Protein AF-A0A0D7ALH5-F1 (afdb_monomer)

Nearest PDB structures (foldseek):
  7t6b-assembly1_R  TM=2.422E-01  e=4.014E+00  Homo sapiens
  7xp6-assembly1_R  TM=2.184E-01  e=4.408E+00  Acetivibrio thermocellus
  7yg2-assembly1_M  TM=1.815E-01  e=3.487E+00  Plasmodium falciparum
  7eo4-assembly1_A  TM=2.093E-01  e=7.045E+00  Homo sapiens

Secondary structure (DSSP, 8-state):
-HHHHHHHHHHHHHHHHHHHHHH-GGGSPTTS-SSSHHHHHHHHHHHHHHHHSPP---SS--------HHHHHHHHHHHHHHHHHHHS-SS---TT----TTSHHHHHHHHSPPPSS---TTT--HHHHHHHHHHHHHHHHHHSPPHHHHTT-TT-----HHHHHHHHHHHHHHHHHH-SSHHHHHHHHHHHHHHHHHHHHHH--

Foldseek 3Di:
DVLLVVLLVQLLVLLVVLVVLCVPLVPADVLGDSHSVVSLLLSLLSNLCSVPDPDPPPVPDPDPPQDPLSSLLSNLLSLLVLLLCLLPPSDPPDPPRDGDPPDVVNVSVVPRDPPPDRPPSVPDHSVNSNVSSVVSNVSNLVRPDAPVVPPVDPDDDDDDSLVSLLVSLVSQLVSLVSDPDPVSSVVSNVVSVVSNVVSVVSVVD

Radius of gyration: 18.28 Å; Cα contacts (8 Å, |Δi|>4): 212; chains: 1; bounding box: 50×45×51 Å

Mean predicted aligned error: 7.99 Å

Structure (mmCIF, N/CA/C/O backbone):
data_AF-A0A0D7ALH5-F1
#
_entry.id   AF-A0A0D7ALH5-F1
#
loop_
_atom_site.group_PDB
_atom_site.id
_atom_site.type_symbol
_atom_site.label_atom_id
_atom_site.label_alt_id
_atom_site.label_comp_id
_atom_site.label_asym_id
_atom_site.label_entity_id
_atom_site.label_seq_id
_atom_site.pdbx_PDB_ins_code
_atom_site.Cartn_x
_atom_site.Cartn_y
_atom_site.Cartn_z
_atom_site.occupancy
_atom_site.B_iso_or_equiv
_atom_site.auth_seq_id
_atom_site.auth_comp_id
_atom_site.auth_asym_id
_atom_site.auth_atom_id
_atom_site.pdbx_PDB_model_num
ATOM 1 N N . ASP A 1 1 ? 18.908 -9.200 6.676 1.00 68.38 1 ASP A N 1
ATOM 2 C CA . ASP A 1 1 ? 19.162 -8.401 7.887 1.00 68.38 1 ASP A CA 1
ATOM 3 C C . ASP A 1 1 ? 18.012 -8.618 8.871 1.00 68.38 1 ASP A C 1
ATOM 5 O O . ASP A 1 1 ? 16.865 -8.466 8.466 1.00 68.38 1 ASP A O 1
ATOM 9 N N . LEU A 1 2 ? 18.286 -9.082 10.096 1.00 74.50 2 LEU A N 1
ATOM 10 C CA . LEU A 1 2 ? 17.245 -9.540 11.039 1.00 74.50 2 LEU A CA 1
ATOM 11 C C . LEU A 1 2 ? 16.292 -8.409 11.487 1.00 74.50 2 LEU A C 1
ATOM 13 O O . LEU A 1 2 ? 15.083 -8.642 11.486 1.00 74.50 2 LEU A O 1
ATOM 17 N N . PRO A 1 3 ? 16.772 -7.193 11.816 1.00 78.69 3 PRO A N 1
ATOM 18 C CA . PRO A 1 3 ? 15.897 -6.073 12.148 1.00 78.69 3 PRO A CA 1
ATOM 19 C C . PRO A 1 3 ? 14.993 -5.654 10.982 1.00 78.69 3 PRO A C 1
ATOM 21 O O . PRO A 1 3 ? 13.789 -5.522 11.171 1.00 78.69 3 PRO A O 1
ATOM 24 N N . THR A 1 4 ? 15.532 -5.529 9.765 1.00 82.88 4 THR A N 1
ATOM 25 C CA . THR A 1 4 ? 14.723 -5.213 8.572 1.00 82.88 4 THR A CA 1
ATOM 26 C C . THR A 1 4 ? 13.651 -6.282 8.316 1.00 82.88 4 THR A C 1
ATOM 28 O O . THR A 1 4 ? 12.490 -5.953 8.078 1.00 82.88 4 THR A O 1
ATOM 31 N N . ALA A 1 5 ? 14.003 -7.567 8.449 1.00 85.88 5 ALA A N 1
ATOM 32 C CA . ALA A 1 5 ? 13.061 -8.675 8.275 1.00 85.88 5 ALA A CA 1
ATOM 33 C C . ALA A 1 5 ? 11.914 -8.649 9.301 1.00 85.88 5 ALA A C 1
ATOM 35 O O . ALA A 1 5 ? 10.773 -8.949 8.954 1.00 85.88 5 ALA A O 1
ATOM 36 N N . PHE A 1 6 ? 12.185 -8.253 10.550 1.00 89.38 6 PHE A N 1
ATOM 37 C CA . PHE A 1 6 ? 11.140 -8.075 11.561 1.00 89.38 6 PHE A CA 1
ATOM 38 C C . PHE A 1 6 ? 10.103 -7.032 11.125 1.00 89.38 6 PHE A C 1
ATOM 40 O O . PHE A 1 6 ? 8.905 -7.304 11.173 1.00 89.38 6 PHE A O 1
ATOM 47 N N . TYR A 1 7 ? 10.553 -5.863 10.660 1.00 89.75 7 TYR A N 1
ATOM 48 C CA . TYR A 1 7 ? 9.657 -4.793 10.212 1.00 89.75 7 TYR A CA 1
ATOM 49 C C . TYR A 1 7 ? 8.911 -5.141 8.920 1.00 89.75 7 TYR A C 1
ATOM 51 O O . TYR A 1 7 ? 7.744 -4.779 8.788 1.00 89.75 7 TYR A O 1
ATOM 59 N N . SER A 1 8 ? 9.539 -5.901 8.020 1.00 91.44 8 SER A N 1
ATOM 60 C CA . SER A 1 8 ? 8.894 -6.465 6.829 1.00 91.44 8 SER A CA 1
ATOM 61 C C . SER A 1 8 ? 7.708 -7.363 7.214 1.00 91.44 8 SER A C 1
ATOM 63 O O . SER A 1 8 ? 6.574 -7.121 6.796 1.00 91.44 8 SER A O 1
ATOM 65 N N . VAL A 1 9 ? 7.920 -8.322 8.126 1.00 93.25 9 VAL A N 1
ATOM 66 C CA . VAL A 1 9 ? 6.859 -9.222 8.617 1.00 93.25 9 VAL A CA 1
ATOM 67 C C . VAL A 1 9 ? 5.789 -8.467 9.408 1.00 93.25 9 VAL A C 1
ATOM 69 O O . VAL A 1 9 ? 4.597 -8.731 9.232 1.00 93.25 9 VAL A O 1
ATOM 72 N N . LEU A 1 10 ? 6.184 -7.526 10.269 1.00 92.50 10 LEU A N 1
ATOM 73 C CA . LEU A 1 10 ? 5.251 -6.712 11.049 1.00 92.50 10 LEU A CA 1
ATOM 74 C C . LEU A 1 10 ? 4.355 -5.868 10.136 1.00 92.50 10 LEU A C 1
ATOM 76 O O . LEU A 1 10 ? 3.133 -5.912 10.276 1.00 92.50 10 LEU A O 1
ATOM 80 N N . GLY A 1 11 ? 4.943 -5.139 9.185 1.00 93.62 11 GLY A N 1
ATOM 81 C CA . GLY A 1 11 ? 4.199 -4.319 8.232 1.00 93.62 11 GLY A CA 1
ATOM 82 C C . GLY A 1 11 ? 3.271 -5.161 7.358 1.00 93.62 11 GLY A C 1
ATOM 83 O O . GLY A 1 11 ? 2.094 -4.832 7.218 1.00 93.62 11 GLY A O 1
ATOM 84 N N . ALA A 1 12 ? 3.741 -6.308 6.859 1.00 95.81 12 ALA A N 1
ATOM 85 C CA . ALA A 1 12 ? 2.904 -7.231 6.095 1.00 95.81 12 ALA A CA 1
ATOM 86 C C . ALA A 1 12 ? 1.733 -7.782 6.922 1.00 95.81 12 ALA A C 1
ATOM 88 O O . ALA A 1 12 ? 0.603 -7.850 6.437 1.00 95.81 12 ALA A O 1
ATOM 89 N N . SER A 1 13 ? 1.973 -8.118 8.191 1.00 96.06 13 SER A N 1
ATOM 90 C CA . SER A 1 13 ? 0.924 -8.582 9.105 1.00 96.06 13 SER A CA 1
ATOM 91 C C . SER A 1 13 ? -0.136 -7.504 9.330 1.00 96.06 13 SER A C 1
ATOM 93 O O . SER A 1 13 ? -1.327 -7.787 9.234 1.00 96.06 13 SER A O 1
ATOM 95 N N . LEU A 1 14 ? 0.280 -6.257 9.567 1.00 94.81 14 LEU A N 1
ATOM 96 C CA . LEU A 1 14 ? -0.624 -5.117 9.745 1.00 94.81 14 LEU A CA 1
ATOM 97 C C . LEU A 1 14 ? -1.440 -4.827 8.480 1.00 94.81 14 LEU A C 1
ATOM 99 O O . LEU A 1 14 ? -2.649 -4.612 8.569 1.00 94.81 14 LEU A O 1
ATOM 103 N N . PHE A 1 15 ? -0.818 -4.903 7.301 1.00 96.69 15 PHE A N 1
ATOM 104 C CA . PHE A 1 15 ? -1.517 -4.783 6.022 1.00 96.69 15 PHE A CA 1
ATOM 105 C C . PHE A 1 15 ? -2.601 -5.859 5.854 1.00 96.69 15 PHE A C 1
ATOM 107 O O . PHE A 1 15 ? -3.740 -5.553 5.492 1.00 96.69 15 PHE A O 1
ATOM 114 N N . LEU A 1 16 ? -2.277 -7.119 6.162 1.00 96.62 16 LEU A N 1
ATOM 115 C CA . LEU A 1 16 ? -3.230 -8.228 6.092 1.00 96.62 16 LEU A CA 1
ATOM 116 C C . LEU A 1 16 ? -4.368 -8.088 7.111 1.00 96.62 16 LEU A C 1
ATOM 118 O O . LEU A 1 16 ? -5.515 -8.368 6.762 1.00 96.62 16 LEU A O 1
ATOM 122 N N . ILE A 1 17 ? -4.076 -7.626 8.331 1.00 95.12 17 ILE A N 1
ATOM 123 C CA . ILE A 1 17 ? -5.100 -7.317 9.338 1.00 95.12 17 ILE A CA 1
ATOM 124 C C . ILE A 1 17 ? -6.029 -6.221 8.814 1.00 95.12 17 ILE A C 1
ATOM 126 O O . ILE A 1 17 ? -7.241 -6.410 8.847 1.00 95.12 17 ILE A O 1
ATOM 130 N N . GLY A 1 18 ? -5.492 -5.136 8.247 1.00 94.19 18 GLY A N 1
ATOM 131 C CA . GLY A 1 18 ? -6.300 -4.087 7.618 1.00 94.19 18 GLY A CA 1
ATOM 132 C C . GLY A 1 18 ? -7.234 -4.645 6.544 1.00 94.19 18 GLY A C 1
ATOM 133 O O . GLY A 1 18 ? -8.438 -4.411 6.587 1.00 94.19 18 GLY A O 1
ATOM 134 N N . ASN A 1 19 ? -6.726 -5.491 5.644 1.00 95.00 19 ASN A N 1
ATOM 135 C CA . ASN A 1 19 ? -7.551 -6.134 4.612 1.00 95.00 19 ASN A CA 1
ATOM 136 C C . ASN A 1 19 ? -8.655 -7.032 5.192 1.00 95.00 19 ASN A C 1
ATOM 138 O O . ASN A 1 19 ? -9.740 -7.136 4.618 1.00 95.00 19 ASN A O 1
ATOM 142 N N . LEU A 1 20 ? -8.380 -7.706 6.309 1.00 95.56 20 LEU A N 1
ATOM 143 C CA . LEU A 1 20 ? -9.338 -8.566 6.994 1.00 95.56 20 LEU A CA 1
ATOM 144 C C . LEU A 1 20 ? -10.420 -7.746 7.707 1.00 95.56 20 LEU A C 1
ATOM 146 O O . LEU A 1 20 ? -11.598 -8.060 7.551 1.00 95.56 20 LEU A O 1
ATOM 150 N N . ILE A 1 21 ? -10.045 -6.674 8.407 1.00 93.31 21 ILE A N 1
ATOM 151 C CA . ILE A 1 21 ? -10.985 -5.759 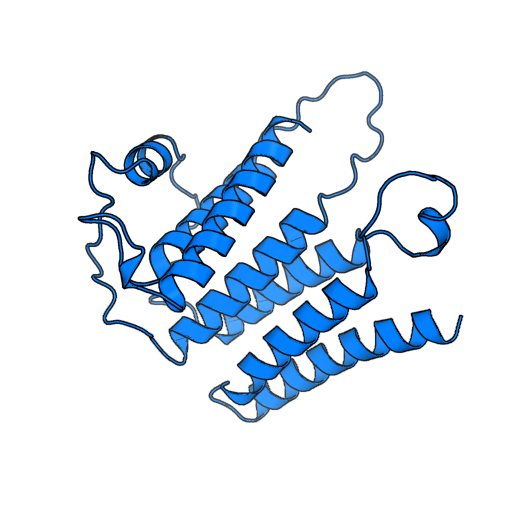9.069 1.00 93.31 21 ILE A CA 1
ATOM 152 C C . ILE A 1 21 ? -11.861 -5.034 8.044 1.00 93.31 21 ILE A C 1
ATOM 154 O O . ILE A 1 21 ? -13.073 -4.982 8.221 1.00 93.31 21 ILE A O 1
ATOM 158 N N . GLY A 1 22 ? -11.290 -4.567 6.929 1.00 90.94 22 GLY A N 1
ATOM 159 C CA . GLY A 1 22 ? -12.056 -3.916 5.861 1.00 90.94 22 GLY A CA 1
ATOM 160 C C . GLY A 1 22 ? -13.119 -4.820 5.225 1.00 90.94 22 GLY A C 1
ATOM 161 O O . GLY A 1 22 ? -14.143 -4.334 4.757 1.00 90.94 22 GLY A O 1
ATOM 162 N N . ARG A 1 23 ? -12.914 -6.145 5.232 1.00 92.75 23 ARG A N 1
ATOM 163 C CA . ARG A 1 23 ? -13.909 -7.126 4.758 1.00 92.75 23 ARG A CA 1
ATOM 164 C C . ARG A 1 23 ? -14.892 -7.540 5.844 1.00 92.75 23 ARG A C 1
ATOM 166 O O . ARG A 1 23 ? -16.074 -7.720 5.562 1.00 92.75 23 ARG A O 1
ATOM 173 N N . THR A 1 24 ? -14.397 -7.714 7.065 1.00 94.12 24 THR A N 1
ATOM 174 C CA . THR A 1 24 ? -15.172 -8.223 8.194 1.00 94.12 24 THR A CA 1
ATOM 175 C C . THR A 1 24 ? -14.898 -7.371 9.439 1.00 94.12 24 THR A C 1
ATOM 177 O O . THR A 1 24 ? -14.125 -7.784 10.311 1.00 94.12 24 THR A O 1
ATOM 180 N N . PRO A 1 25 ? -15.572 -6.210 9.574 1.00 91.62 25 PRO A N 1
ATOM 181 C CA . PRO A 1 25 ? -15.382 -5.287 10.699 1.00 91.62 25 PRO A CA 1
ATOM 182 C C . PRO A 1 25 ? -15.612 -5.918 12.077 1.00 91.62 25 PRO A C 1
ATOM 184 O O . PRO A 1 25 ? -15.048 -5.485 13.076 1.00 91.62 25 PRO A O 1
ATOM 187 N N . THR A 1 26 ? -16.421 -6.980 12.143 1.00 91.69 26 THR A N 1
ATOM 188 C CA . THR A 1 26 ? -16.756 -7.694 13.384 1.00 91.69 26 THR A CA 1
ATOM 189 C C . THR A 1 26 ? -15.596 -8.497 13.973 1.00 91.69 26 THR A C 1
ATOM 191 O O . THR A 1 26 ? -15.736 -9.028 15.070 1.00 91.69 26 THR A O 1
ATOM 194 N N . LEU A 1 27 ? -14.481 -8.644 13.248 1.00 91.88 27 LEU A N 1
ATOM 195 C CA . LEU A 1 27 ? -13.271 -9.296 13.757 1.00 91.88 27 LEU A CA 1
ATOM 196 C C . LEU A 1 27 ? -12.393 -8.348 14.587 1.00 91.88 27 LEU A C 1
ATOM 198 O O . LEU A 1 27 ? -11.451 -8.818 15.223 1.00 91.88 27 LEU A O 1
ATOM 202 N N . ALA A 1 28 ? -12.700 -7.046 14.607 1.00 88.62 28 ALA A N 1
ATOM 203 C C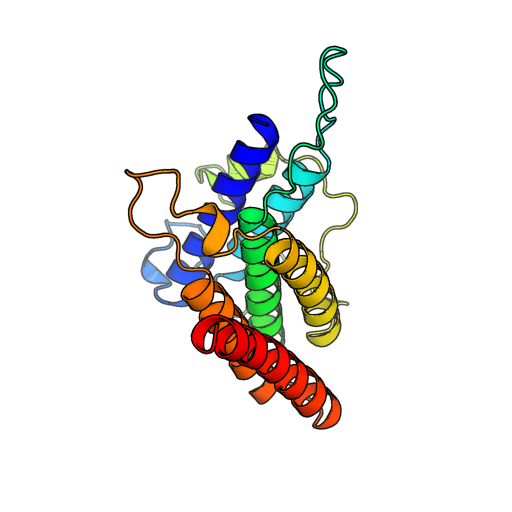A . ALA A 1 28 ? -12.026 -6.094 15.478 1.00 88.62 28 ALA A CA 1
ATOM 204 C C . ALA A 1 28 ? -12.264 -6.455 16.952 1.00 88.62 28 ALA A C 1
ATOM 206 O O . ALA A 1 28 ? -13.385 -6.763 17.368 1.00 88.62 28 ALA A O 1
ATOM 207 N N . LEU A 1 29 ? -11.200 -6.406 17.756 1.00 86.19 29 LEU A N 1
ATOM 20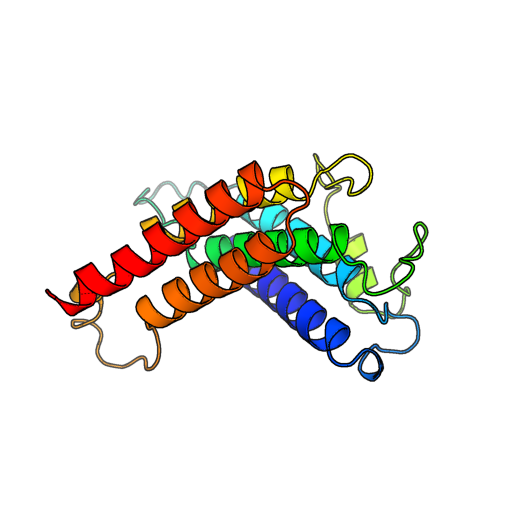8 C CA . LEU A 1 29 ? -11.322 -6.565 19.201 1.00 86.19 29 LEU A CA 1
ATOM 209 C C . LEU A 1 29 ? -12.063 -5.369 19.810 1.00 86.19 29 LEU A C 1
ATOM 211 O O . LEU A 1 29 ? -12.114 -4.281 19.241 1.00 86.19 29 LEU A O 1
ATOM 215 N N . SER A 1 30 ? -12.624 -5.558 21.005 1.00 83.38 30 SER A N 1
ATOM 216 C CA . SER A 1 30 ? -13.334 -4.487 21.708 1.00 83.38 30 SER A CA 1
ATOM 217 C C . SER A 1 30 ? -12.435 -3.258 21.896 1.00 83.38 30 SER A C 1
ATOM 219 O O . SER A 1 30 ? -11.418 -3.326 22.585 1.00 83.38 30 SER A O 1
ATOM 221 N N . GLY A 1 31 ? -12.848 -2.130 21.314 1.00 83.06 31 GLY A N 1
ATOM 222 C CA . GLY A 1 31 ? -12.127 -0.855 21.346 1.00 83.06 31 GLY A CA 1
ATOM 223 C C . GLY A 1 31 ? -11.135 -0.647 20.197 1.00 83.06 31 GLY A C 1
ATOM 224 O O . GLY A 1 31 ? -10.652 0.469 20.027 1.00 83.06 31 GLY A O 1
ATOM 225 N N . GLU A 1 32 ? -10.821 -1.673 19.408 1.00 86.50 32 GLU A N 1
ATOM 226 C CA . GLU A 1 32 ? -10.003 -1.508 18.205 1.00 86.50 32 GLU A CA 1
ATOM 227 C C . GLU A 1 32 ? -10.813 -0.916 17.035 1.00 86.50 32 GLU A C 1
ATOM 229 O O . GLU A 1 32 ? -12.046 -1.001 17.033 1.00 86.50 32 GLU A O 1
ATOM 234 N N . PRO A 1 33 ? -10.147 -0.318 16.027 1.00 87.44 33 PRO A N 1
ATOM 235 C CA . PRO A 1 33 ? -10.805 0.161 14.822 1.00 87.44 33 PRO A CA 1
ATOM 236 C C . PRO A 1 33 ? -11.546 -0.957 14.105 1.00 87.44 33 PRO A C 1
ATOM 238 O O . PRO A 1 33 ? -10.983 -1.997 13.775 1.00 87.44 33 PRO A O 1
ATOM 241 N N . THR A 1 34 ? -12.796 -0.685 13.765 1.00 89.94 34 THR A N 1
ATOM 242 C CA . THR A 1 34 ? -13.603 -1.527 12.876 1.00 89.94 34 THR A CA 1
ATOM 243 C C . THR A 1 34 ? -13.387 -1.191 11.398 1.00 89.94 34 THR A C 1
ATOM 245 O O . THR A 1 34 ? -14.031 -1.774 10.532 1.00 89.94 34 THR A O 1
ATOM 248 N N . PHE A 1 35 ? -12.483 -0.257 11.101 1.00 89.38 35 PHE A N 1
ATOM 249 C CA . PHE A 1 35 ? -12.144 0.204 9.761 1.00 89.38 35 PHE A CA 1
ATOM 250 C C . PHE A 1 35 ? -10.643 0.001 9.493 1.00 89.38 35 PHE A C 1
ATOM 252 O O . PHE A 1 35 ? -9.838 -0.019 10.428 1.00 89.38 35 PHE A O 1
ATOM 259 N N . PRO A 1 36 ? -10.240 -0.192 8.228 1.00 92.62 36 PRO A N 1
ATOM 260 C CA . PRO A 1 36 ? -8.915 -0.714 7.899 1.00 92.62 36 PRO A CA 1
ATOM 261 C C . PRO A 1 36 ? -7.779 0.320 7.996 1.00 92.62 36 PRO A C 1
ATOM 263 O O . PRO A 1 36 ? -6.629 -0.045 8.252 1.00 92.62 36 PRO A O 1
ATOM 266 N N . THR A 1 37 ? -8.087 1.608 7.830 1.00 91.06 37 THR A N 1
ATOM 267 C CA . THR A 1 37 ? -7.117 2.709 7.690 1.00 91.06 37 THR A CA 1
ATOM 268 C C . THR A 1 37 ? -6.027 2.753 8.768 1.00 91.06 37 THR A C 1
ATOM 270 O O . THR A 1 37 ? -4.854 2.871 8.405 1.00 91.06 37 THR A O 1
ATOM 273 N N . PRO A 1 38 ? -6.325 2.618 10.078 1.00 89.75 38 PRO A N 1
ATOM 274 C CA . PRO A 1 38 ? -5.302 2.702 11.118 1.00 89.75 38 PRO A CA 1
ATOM 275 C C . PRO A 1 38 ? -4.289 1.557 11.035 1.00 89.75 38 PRO A C 1
ATOM 277 O O . PRO A 1 38 ? -3.118 1.755 11.353 1.00 89.75 38 PRO A O 1
ATOM 280 N N . TYR A 1 39 ? -4.714 0.378 10.569 1.00 92.06 39 TYR A N 1
ATOM 281 C CA . TYR A 1 39 ? -3.833 -0.772 10.367 1.00 92.06 39 TYR A CA 1
ATOM 282 C C . TYR A 1 39 ? -2.906 -0.565 9.166 1.00 92.06 39 TYR A C 1
ATOM 284 O O . TYR A 1 39 ? -1.717 -0.864 9.253 1.00 92.06 39 TYR A O 1
ATOM 292 N N . TRP A 1 40 ? -3.410 0.004 8.067 1.00 93.81 40 TRP A N 1
ATOM 293 C CA . TRP A 1 40 ? -2.581 0.336 6.904 1.00 93.81 40 TRP A CA 1
ATOM 294 C C . TRP A 1 40 ? -1.570 1.445 7.203 1.00 93.81 40 TRP A C 1
ATOM 296 O O . TRP A 1 40 ? -0.403 1.307 6.845 1.00 93.81 40 TRP A O 1
ATOM 306 N N . LEU A 1 41 ? -1.966 2.504 7.917 1.00 90.81 41 LEU A N 1
ATOM 307 C CA . LEU A 1 41 ? -1.028 3.539 8.371 1.00 90.81 41 LEU A CA 1
ATOM 308 C C . LEU A 1 41 ? 0.042 2.948 9.299 1.00 90.81 41 LEU A C 1
ATOM 310 O O . LEU A 1 41 ? 1.229 3.207 9.123 1.00 90.81 41 LEU A O 1
ATOM 314 N N . ALA A 1 42 ? -0.361 2.073 10.224 1.00 89.31 42 ALA A N 1
ATOM 315 C CA . ALA A 1 42 ? 0.575 1.365 11.086 1.00 89.31 42 ALA A CA 1
ATOM 316 C C . ALA A 1 42 ? 1.550 0.465 10.304 1.00 89.31 42 ALA A C 1
ATOM 318 O O . ALA A 1 42 ? 2.701 0.321 10.723 1.00 89.31 42 ALA A O 1
ATOM 319 N N . ALA A 1 43 ? 1.106 -0.133 9.194 1.00 93.31 43 ALA A N 1
ATOM 320 C CA . ALA A 1 43 ? 1.958 -0.911 8.300 1.00 93.31 43 ALA A CA 1
ATOM 321 C C . ALA A 1 43 ? 3.001 -0.026 7.600 1.00 93.31 43 ALA A C 1
ATOM 323 O O . ALA A 1 43 ? 4.177 -0.389 7.580 1.00 93.31 43 ALA A O 1
ATOM 324 N N . LEU A 1 44 ? 2.603 1.150 7.096 1.00 92.50 44 LEU A N 1
ATOM 325 C CA . LEU A 1 44 ? 3.532 2.117 6.500 1.00 92.50 44 LEU A CA 1
ATOM 326 C C . LEU A 1 44 ? 4.612 2.559 7.492 1.00 92.50 44 LEU A C 1
ATOM 328 O O . LEU A 1 44 ? 5.788 2.543 7.137 1.00 92.50 44 LEU A O 1
ATOM 332 N N . ASP A 1 45 ? 4.239 2.867 8.739 1.00 88.25 45 ASP A N 1
ATOM 333 C CA . ASP A 1 45 ? 5.205 3.226 9.786 1.00 88.25 45 ASP A CA 1
ATOM 334 C C . ASP A 1 45 ? 6.217 2.097 10.037 1.00 88.25 45 ASP A C 1
ATOM 336 O O . ASP A 1 45 ? 7.407 2.344 10.251 1.00 88.25 45 ASP A O 1
ATOM 340 N N . ALA A 1 46 ? 5.753 0.841 10.025 1.00 89.81 46 ALA A N 1
ATOM 341 C CA . ALA A 1 46 ? 6.616 -0.320 10.212 1.00 89.81 46 ALA A CA 1
ATOM 342 C C . ALA A 1 46 ? 7.616 -0.450 9.056 1.00 89.81 46 ALA A C 1
ATOM 344 O O . ALA A 1 46 ? 8.813 -0.595 9.308 1.00 89.81 46 ALA A O 1
ATOM 345 N N . PHE A 1 47 ? 7.157 -0.332 7.808 1.00 91.38 47 PHE A N 1
ATOM 346 C CA . PHE A 1 47 ? 8.041 -0.385 6.645 1.00 91.38 47 PHE A CA 1
ATOM 347 C C . PHE A 1 47 ? 9.042 0.777 6.621 1.00 91.38 47 PHE A C 1
ATOM 349 O O . PHE A 1 47 ? 10.233 0.549 6.402 1.00 91.38 47 PHE A O 1
ATOM 356 N N . GLU A 1 48 ? 8.592 2.002 6.915 1.00 88.75 48 GLU A N 1
ATOM 357 C CA . GLU A 1 48 ? 9.451 3.187 7.003 1.00 88.75 48 GLU A CA 1
ATOM 358 C C . GLU A 1 48 ? 10.511 3.029 8.092 1.00 88.75 48 GLU A C 1
ATOM 360 O O . GLU A 1 48 ? 11.685 3.334 7.873 1.00 88.75 48 GLU A O 1
ATOM 365 N N . THR A 1 49 ? 10.133 2.493 9.251 1.00 86.12 49 THR A N 1
ATOM 366 C CA . THR A 1 49 ? 11.095 2.204 10.317 1.00 86.12 49 THR A CA 1
ATOM 367 C C . THR A 1 49 ? 12.121 1.179 9.845 1.00 86.12 49 THR A C 1
ATOM 369 O O . THR A 1 49 ? 13.317 1.415 9.993 1.00 86.12 49 THR A O 1
ATOM 372 N N . GLY A 1 50 ? 11.671 0.084 9.222 1.00 85.62 50 GLY A N 1
ATOM 373 C CA . GLY A 1 50 ? 12.531 -0.992 8.730 1.00 85.62 50 GLY A CA 1
ATOM 374 C C . GLY A 1 50 ? 13.602 -0.524 7.746 1.00 85.62 50 GLY A C 1
ATOM 375 O O . GLY A 1 50 ? 14.763 -0.900 7.891 1.00 85.62 50 GLY A O 1
ATOM 376 N N . VAL A 1 51 ? 13.248 0.335 6.782 1.00 83.88 51 VAL A N 1
ATOM 377 C CA . VAL A 1 51 ? 14.213 0.842 5.784 1.00 83.88 51 VAL A CA 1
ATOM 378 C C . VAL A 1 51 ? 15.187 1.879 6.338 1.00 83.88 51 VAL A C 1
ATOM 380 O O . VAL A 1 51 ? 16.280 2.026 5.794 1.00 83.88 51 VAL A O 1
ATOM 383 N N . ASN A 1 52 ? 14.807 2.586 7.404 1.00 83.00 52 ASN A N 1
ATOM 384 C CA . ASN A 1 52 ? 15.618 3.641 8.014 1.00 83.00 52 ASN A CA 1
ATOM 385 C C . ASN A 1 52 ? 16.534 3.136 9.140 1.00 83.00 52 ASN A C 1
ATOM 387 O O . ASN A 1 52 ? 17.276 3.929 9.726 1.00 83.00 52 ASN A O 1
ATOM 391 N N . LEU A 1 53 ? 16.505 1.840 9.467 1.00 78.12 53 LEU A N 1
ATOM 392 C CA . LEU A 1 53 ? 17.400 1.288 10.476 1.00 78.12 53 LEU A CA 1
ATOM 393 C C . LEU A 1 53 ? 18.871 1.432 10.053 1.00 78.12 53 LEU A C 1
ATOM 395 O O . LEU A 1 53 ? 19.213 1.162 8.897 1.00 78.12 53 LEU A O 1
ATOM 399 N N . PRO A 1 54 ? 19.773 1.793 10.987 1.00 70.00 54 PRO A N 1
ATOM 400 C CA . PRO A 1 54 ? 21.202 1.760 10.728 1.00 70.00 54 PRO A CA 1
ATOM 401 C C . PRO A 1 54 ? 21.609 0.347 10.314 1.00 70.00 54 PRO A C 1
ATOM 403 O O . PRO A 1 54 ? 21.495 -0.600 11.095 1.00 70.00 54 PRO A O 1
ATOM 406 N N . ARG A 1 55 ? 22.104 0.195 9.085 1.00 65.62 55 ARG A N 1
ATOM 407 C CA . ARG A 1 55 ? 22.710 -1.064 8.656 1.00 65.62 55 ARG A CA 1
ATOM 408 C C . ARG A 1 55 ? 23.993 -1.233 9.459 1.00 65.62 55 ARG A C 1
ATOM 410 O O . ARG A 1 55 ? 24.877 -0.380 9.394 1.00 65.62 55 ARG A O 1
ATOM 417 N N . LEU A 1 56 ? 24.083 -2.299 10.253 1.00 56.62 56 LEU A N 1
ATOM 418 C CA . LEU A 1 56 ? 25.312 -2.624 10.972 1.00 56.62 56 LEU A CA 1
ATOM 419 C C . LEU A 1 56 ? 26.418 -2.816 9.930 1.00 56.62 56 LEU A C 1
ATOM 421 O O . LEU A 1 56 ? 26.413 -3.803 9.198 1.00 56.62 56 LEU A O 1
ATOM 425 N N . THR A 1 57 ? 27.357 -1.871 9.855 1.00 48.81 57 THR A N 1
ATOM 426 C CA . THR A 1 57 ? 28.562 -1.956 9.024 1.00 48.81 57 THR A CA 1
ATOM 427 C C . THR A 1 57 ? 29.485 -3.023 9.612 1.00 48.81 57 THR A C 1
ATOM 429 O O . THR A 1 57 ? 30.483 -2.739 10.277 1.00 48.81 57 THR A O 1
ATOM 432 N N . SER A 1 58 ? 29.112 -4.288 9.445 1.00 49.03 58 SER A N 1
ATOM 433 C CA . SER A 1 58 ? 29.994 -5.418 9.682 1.00 49.03 58 SER A CA 1
ATOM 434 C C . SER A 1 58 ? 31.088 -5.351 8.621 1.00 49.03 58 SER A C 1
ATOM 436 O O . SER A 1 58 ? 30.860 -5.685 7.466 1.00 49.03 58 SER A O 1
ATOM 438 N N . SER A 1 59 ? 32.283 -4.915 9.029 1.00 44.50 59 SER A N 1
ATOM 439 C CA . SER A 1 59 ? 33.488 -4.689 8.208 1.00 44.50 59 SER A CA 1
ATOM 440 C C . SER A 1 59 ? 34.075 -5.961 7.546 1.00 44.50 59 SER A C 1
ATOM 442 O O . SER A 1 59 ? 35.266 -6.048 7.256 1.00 44.50 59 SER A O 1
ATOM 444 N N . LYS A 1 60 ? 33.261 -6.990 7.307 1.00 47.19 60 LYS A N 1
ATOM 445 C CA . LYS A 1 60 ? 33.623 -8.194 6.564 1.00 47.19 60 LYS A CA 1
ATOM 446 C C . LYS A 1 60 ? 32.491 -8.529 5.599 1.00 47.19 60 LYS A C 1
ATOM 448 O O . LYS A 1 60 ? 31.502 -9.135 5.995 1.00 47.19 60 LYS A O 1
ATOM 453 N N . CYS A 1 61 ? 32.733 -8.183 4.337 1.00 43.69 61 CYS A N 1
ATOM 454 C CA . CYS A 1 61 ? 31.922 -8.478 3.156 1.00 43.69 61 CYS A CA 1
ATOM 455 C C . CYS A 1 61 ? 30.658 -7.610 3.001 1.00 43.69 61 CYS A C 1
ATOM 457 O O . CYS A 1 61 ? 29.546 -8.094 3.189 1.00 43.69 61 CYS A O 1
ATOM 459 N N . ASP A 1 62 ? 30.844 -6.358 2.566 1.00 43.31 62 ASP A N 1
ATOM 460 C CA . ASP A 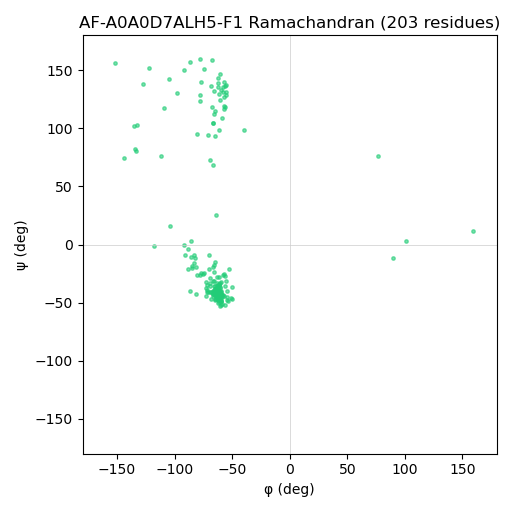1 62 ? 29.816 -5.569 1.866 1.00 43.31 62 ASP A CA 1
ATOM 461 C C . ASP A 1 62 ? 29.527 -6.208 0.494 1.00 43.31 62 ASP A C 1
ATOM 463 O O . ASP A 1 62 ? 29.889 -5.686 -0.559 1.00 43.31 62 ASP A O 1
ATOM 467 N N . PHE A 1 6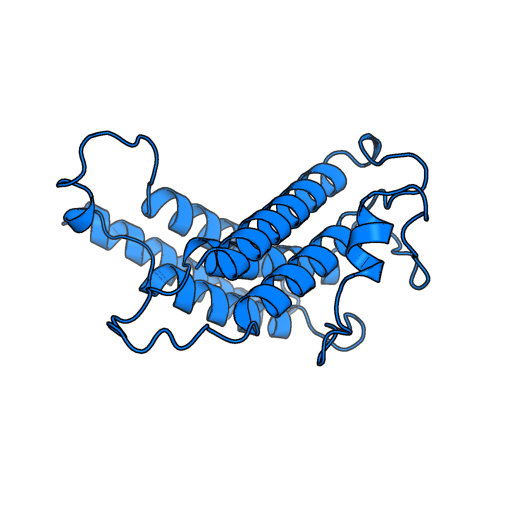3 ? 28.924 -7.396 0.491 1.00 46.97 63 PHE A N 1
ATOM 468 C CA . PHE A 1 63 ? 28.123 -7.799 -0.657 1.00 46.97 63 PHE A CA 1
ATOM 469 C C . PHE A 1 63 ? 26.792 -7.069 -0.527 1.00 46.97 63 PHE A C 1
ATOM 471 O O . PHE A 1 63 ? 26.190 -7.119 0.548 1.00 46.97 63 PHE A O 1
ATOM 478 N N . ASP A 1 64 ? 26.368 -6.392 -1.598 1.00 55.75 64 ASP A N 1
ATOM 479 C CA . ASP A 1 64 ? 25.044 -5.788 -1.756 1.00 55.75 64 ASP A CA 1
ATOM 480 C C . ASP A 1 64 ? 23.981 -6.723 -1.178 1.00 55.75 64 ASP A C 1
ATOM 482 O O . ASP A 1 64 ? 23.601 -7.708 -1.813 1.00 55.75 64 ASP A O 1
ATOM 486 N N . ILE A 1 65 ? 23.532 -6.466 0.055 1.00 56.78 65 ILE A N 1
ATOM 487 C CA . ILE A 1 65 ? 22.401 -7.199 0.615 1.00 56.78 65 ILE A CA 1
ATOM 488 C C . ILE A 1 65 ? 21.222 -6.803 -0.271 1.00 56.78 65 ILE A C 1
ATOM 490 O O . ILE A 1 65 ? 20.876 -5.613 -0.270 1.00 56.78 65 ILE A O 1
ATOM 494 N N . PRO A 1 66 ? 20.633 -7.746 -1.031 1.00 65.19 66 PRO A N 1
ATOM 495 C CA . PRO A 1 66 ? 19.567 -7.414 -1.954 1.00 65.19 66 PRO A CA 1
ATOM 496 C C . PRO A 1 66 ? 18.433 -6.739 -1.198 1.00 65.19 66 PRO A C 1
ATOM 498 O O . PRO A 1 66 ? 18.109 -7.107 -0.064 1.00 65.19 66 PRO A O 1
ATOM 501 N N . GLU A 1 67 ? 17.856 -5.725 -1.824 1.00 76.06 67 GLU A N 1
ATOM 502 C CA . GLU A 1 67 ? 16.665 -5.075 -1.314 1.00 76.06 67 GLU A CA 1
ATOM 503 C C . GLU A 1 67 ? 15.546 -6.107 -1.100 1.00 76.06 67 GLU A C 1
ATOM 505 O O . GLU A 1 67 ? 15.343 -6.999 -1.927 1.00 76.06 67 GLU A O 1
ATOM 510 N N . ASP A 1 68 ? 14.832 -6.004 0.026 1.00 86.44 68 ASP A N 1
ATOM 511 C CA . ASP A 1 68 ? 13.703 -6.888 0.321 1.00 86.44 68 ASP A CA 1
ATOM 512 C C . ASP A 1 68 ? 12.535 -6.539 -0.610 1.00 86.44 68 ASP A C 1
ATOM 514 O O . ASP A 1 68 ? 11.746 -5.622 -0.360 1.00 86.44 68 ASP A O 1
ATOM 518 N N . TRP A 1 69 ? 12.470 -7.261 -1.728 1.00 90.44 69 TRP A N 1
ATOM 519 C CA . TRP A 1 69 ? 11.467 -7.046 -2.760 1.00 90.44 69 TRP A CA 1
ATOM 520 C C . TRP A 1 69 ? 10.045 -7.261 -2.230 1.00 90.44 69 TRP A C 1
ATOM 522 O O . TRP A 1 69 ? 9.141 -6.543 -2.648 1.00 90.44 69 TRP A O 1
ATOM 532 N N . ASP A 1 70 ? 9.830 -8.205 -1.307 1.00 90.94 70 ASP A N 1
ATOM 533 C CA . ASP A 1 70 ? 8.494 -8.541 -0.797 1.00 90.94 70 ASP A CA 1
ATOM 534 C C . ASP A 1 70 ? 7.975 -7.431 0.124 1.00 90.94 70 ASP A C 1
ATOM 536 O O . ASP A 1 70 ? 6.807 -7.034 0.034 1.00 90.94 70 ASP A O 1
ATOM 540 N N . MET A 1 71 ? 8.872 -6.833 0.920 1.00 92.62 71 MET A N 1
ATOM 541 C CA . MET A 1 71 ? 8.571 -5.617 1.678 1.00 92.62 71 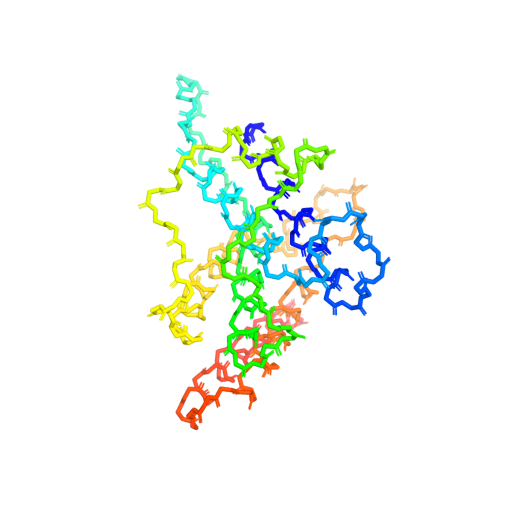MET A CA 1
ATOM 542 C C . MET A 1 71 ? 8.168 -4.470 0.747 1.00 92.62 71 MET A C 1
ATOM 544 O O . MET A 1 71 ? 7.144 -3.831 0.976 1.00 92.62 71 MET A O 1
ATOM 548 N N . ALA A 1 72 ? 8.937 -4.223 -0.320 1.00 94.19 72 ALA A N 1
ATOM 549 C CA . ALA A 1 72 ? 8.646 -3.153 -1.274 1.00 94.19 72 ALA A CA 1
ATOM 550 C C . ALA A 1 72 ? 7.295 -3.367 -1.979 1.00 94.19 72 ALA A C 1
ATOM 552 O O . ALA A 1 72 ? 6.479 -2.448 -2.056 1.00 94.19 72 ALA A O 1
ATOM 553 N N . ILE A 1 73 ? 6.997 -4.594 -2.420 1.00 95.62 73 ILE A N 1
ATOM 554 C CA . ILE A 1 73 ? 5.691 -4.908 -3.008 1.00 95.62 73 ILE A CA 1
ATOM 555 C C . ILE A 1 73 ? 4.567 -4.696 -1.993 1.00 95.62 73 ILE A C 1
ATOM 557 O O . ILE A 1 73 ? 3.572 -4.046 -2.311 1.00 95.62 73 ILE A O 1
ATOM 561 N N . THR A 1 74 ? 4.705 -5.202 -0.769 1.00 96.56 74 THR A N 1
ATOM 562 C CA . THR A 1 74 ? 3.650 -5.078 0.249 1.00 96.56 74 THR A CA 1
ATOM 563 C C . THR A 1 74 ? 3.432 -3.624 0.673 1.00 96.56 74 THR A C 1
ATOM 565 O O . THR A 1 74 ? 2.287 -3.203 0.861 1.00 96.56 74 THR A O 1
ATOM 568 N N . TRP A 1 75 ? 4.496 -2.822 0.729 1.00 96.50 75 TRP A N 1
ATOM 569 C CA . TRP A 1 75 ? 4.407 -1.376 0.918 1.00 96.50 75 TRP A CA 1
ATOM 570 C C . TRP A 1 75 ? 3.608 -0.728 -0.218 1.00 96.50 75 TRP A C 1
ATOM 572 O O . TRP A 1 75 ? 2.618 -0.044 0.048 1.00 96.50 75 TRP A O 1
ATOM 582 N N . GLY A 1 76 ? 3.958 -1.000 -1.480 1.00 97.19 76 GLY A N 1
ATOM 583 C CA . GLY A 1 76 ? 3.222 -0.487 -2.640 1.00 97.19 76 GLY A CA 1
ATOM 584 C C . GLY A 1 76 ? 1.728 -0.824 -2.589 1.00 97.19 76 GLY A C 1
ATOM 585 O O . GLY A 1 76 ? 0.885 0.055 -2.743 1.00 97.19 76 GLY A O 1
ATOM 586 N N . ARG A 1 77 ? 1.377 -2.072 -2.258 1.00 97.81 77 ARG A N 1
ATOM 587 C CA . ARG A 1 77 ? -0.028 -2.507 -2.115 1.00 97.81 77 ARG A CA 1
ATOM 588 C C . ARG A 1 77 ? -0.753 -1.805 -0.967 1.00 97.81 77 ARG A C 1
ATOM 590 O O . ARG A 1 77 ? -1.930 -1.479 -1.093 1.00 97.81 77 ARG A O 1
ATOM 597 N N . THR A 1 78 ? -0.052 -1.521 0.130 1.00 97.44 78 THR A N 1
ATOM 598 C CA . THR A 1 78 ? -0.601 -0.743 1.254 1.00 97.44 78 THR A CA 1
ATOM 599 C C . THR A 1 78 ? -0.951 0.684 0.817 1.00 97.44 78 THR A C 1
ATOM 601 O O . THR A 1 78 ? -2.002 1.203 1.190 1.00 97.44 78 THR A O 1
ATOM 604 N N . LEU A 1 79 ? -0.113 1.304 -0.020 1.00 97.25 79 LEU A N 1
ATOM 605 C CA . LEU A 1 79 ? -0.374 2.632 -0.584 1.00 97.25 79 LEU A CA 1
ATOM 606 C C . LEU A 1 79 ? -1.572 2.625 -1.547 1.00 97.25 79 LEU A C 1
ATOM 608 O O . LEU A 1 79 ? -2.405 3.525 -1.471 1.00 97.25 79 LEU A O 1
ATOM 612 N N . VAL A 1 80 ? -1.711 1.591 -2.386 1.00 97.06 80 VAL A N 1
ATOM 613 C CA . VAL A 1 80 ? -2.891 1.412 -3.259 1.00 97.06 80 VAL A CA 1
ATOM 614 C C . VAL A 1 80 ? -4.175 1.264 -2.435 1.00 97.06 80 VAL A C 1
ATOM 616 O O . VAL A 1 80 ? -5.189 1.877 -2.764 1.00 97.06 80 VAL A O 1
ATOM 619 N N . ALA A 1 81 ? -4.139 0.492 -1.344 1.00 95.44 81 ALA A N 1
ATOM 620 C CA . ALA A 1 81 ? -5.289 0.324 -0.455 1.00 95.44 81 ALA A CA 1
ATOM 621 C C . ALA A 1 81 ? -5.719 1.655 0.191 1.00 95.44 81 ALA A C 1
ATOM 623 O O . ALA A 1 81 ? -6.903 1.986 0.198 1.00 95.44 81 ALA A O 1
ATOM 624 N N . LEU A 1 82 ? -4.756 2.461 0.652 1.00 94.56 82 LEU A N 1
ATOM 625 C CA . LEU A 1 82 ? -5.028 3.804 1.171 1.00 94.56 82 LEU A CA 1
ATOM 626 C C . LEU A 1 82 ? -5.559 4.755 0.091 1.00 94.56 82 LEU A C 1
ATOM 628 O O . LEU A 1 82 ? -6.450 5.553 0.372 1.00 94.56 82 LEU A O 1
ATOM 632 N N . ALA A 1 83 ? -5.054 4.670 -1.142 1.00 95.00 83 ALA A N 1
ATOM 633 C CA . ALA A 1 83 ? -5.569 5.466 -2.252 1.00 95.00 83 ALA A CA 1
ATOM 634 C C . ALA A 1 83 ? -7.036 5.132 -2.559 1.00 95.00 83 ALA A C 1
ATOM 636 O O . ALA A 1 83 ? -7.825 6.043 -2.804 1.00 95.00 83 ALA A O 1
ATOM 637 N N . HIS A 1 84 ? -7.416 3.852 -2.487 1.00 93.50 84 HIS A N 1
ATOM 638 C CA . HIS A 1 84 ? -8.813 3.416 -2.621 1.00 93.50 84 HIS A CA 1
ATOM 639 C C . HIS A 1 84 ? -9.694 4.017 -1.530 1.00 93.50 84 HIS A C 1
ATOM 641 O O . HIS A 1 84 ? -10.740 4.584 -1.833 1.00 93.50 84 HIS A O 1
ATOM 647 N N . GLU A 1 85 ? -9.240 3.963 -0.279 1.00 91.12 85 GLU A N 1
ATOM 648 C CA . GLU A 1 85 ? -9.963 4.521 0.867 1.00 91.12 85 GLU A CA 1
ATOM 649 C C . GLU A 1 85 ? -10.151 6.042 0.764 1.00 91.12 85 GLU A C 1
ATOM 651 O O . GLU A 1 85 ? -11.199 6.559 1.138 1.00 91.12 85 GLU A O 1
ATOM 656 N N . LEU A 1 86 ? -9.180 6.772 0.202 1.00 91.06 86 LEU A N 1
ATOM 657 C CA . LEU A 1 86 ? -9.325 8.211 -0.051 1.00 91.06 86 LEU A CA 1
ATOM 658 C C . LEU A 1 86 ? -10.389 8.532 -1.109 1.00 91.06 86 LEU A C 1
ATOM 660 O O . LEU A 1 86 ? -10.998 9.600 -1.056 1.00 91.06 86 LEU A O 1
ATOM 664 N N . ILE A 1 87 ? -10.593 7.648 -2.088 1.00 92.06 87 ILE A N 1
ATOM 665 C CA . ILE A 1 87 ? -11.607 7.830 -3.136 1.00 92.06 87 ILE A CA 1
ATOM 666 C C . ILE A 1 87 ? -12.989 7.401 -2.633 1.00 92.06 87 ILE A C 1
ATOM 668 O O . ILE A 1 87 ? -13.985 8.071 -2.905 1.00 92.06 87 ILE A O 1
ATOM 672 N N . SER A 1 88 ? -13.049 6.276 -1.923 1.00 89.19 88 SER A N 1
ATOM 673 C CA . SER A 1 88 ? -14.276 5.647 -1.447 1.00 89.19 88 SER A CA 1
ATOM 674 C C . SER A 1 88 ? -14.119 5.250 0.024 1.00 89.19 88 SER A C 1
ATOM 676 O O . SER A 1 88 ? -13.866 4.076 0.308 1.00 89.19 88 SER A O 1
ATOM 678 N N . PRO A 1 89 ? -14.278 6.201 0.960 1.00 85.56 89 PRO A N 1
ATOM 679 C CA . PRO A 1 89 ? -14.100 5.933 2.381 1.00 85.56 89 PRO A CA 1
ATOM 680 C C . PRO A 1 89 ? -15.110 4.888 2.863 1.00 85.56 89 PRO A C 1
ATOM 682 O O . PRO A 1 89 ? -16.313 5.001 2.617 1.00 85.56 89 PRO A O 1
ATOM 685 N N . THR A 1 90 ? -14.615 3.859 3.545 1.00 75.44 90 THR A N 1
ATOM 686 C CA . THR A 1 90 ? -15.415 2.733 4.048 1.00 75.44 90 THR A CA 1
ATOM 687 C C . THR A 1 90 ? -16.060 3.027 5.400 1.00 75.44 90 THR A C 1
ATOM 689 O O . THR A 1 90 ? -17.041 2.380 5.768 1.00 75.44 90 THR A O 1
ATOM 692 N N . SER A 1 91 ? -15.559 4.026 6.131 1.00 71.62 91 SER A N 1
ATOM 693 C CA . SER A 1 91 ? -16.125 4.496 7.397 1.00 71.62 91 SER A CA 1
ATOM 694 C C . SER A 1 91 ? -15.813 5.973 7.620 1.00 71.62 91 SER A C 1
ATOM 696 O O . SER A 1 91 ? -14.804 6.486 7.136 1.00 71.62 91 SER A O 1
ATOM 698 N N . GLU A 1 92 ? -16.631 6.646 8.431 1.00 64.56 92 GLU A N 1
ATOM 699 C CA . GLU A 1 92 ? -16.223 7.893 9.080 1.00 64.56 92 GLU A CA 1
ATOM 700 C C . GLU A 1 92 ? -15.078 7.555 10.042 1.00 64.56 92 GLU A C 1
ATOM 702 O O . GLU A 1 92 ? -15.295 7.072 11.154 1.00 64.56 92 GLU A O 1
ATOM 707 N N . ALA A 1 93 ? -13.839 7.685 9.571 1.00 62.09 93 ALA A N 1
ATOM 708 C CA . ALA A 1 93 ? -12.667 7.514 10.413 1.00 62.09 93 ALA A CA 1
ATOM 709 C C . ALA A 1 93 ? -12.722 8.562 11.530 1.00 62.09 93 ALA A C 1
ATOM 711 O O . ALA A 1 93 ? -12.805 9.755 11.241 1.00 62.09 93 ALA A O 1
ATOM 712 N N . ASP A 1 94 ? -12.668 8.130 12.792 1.00 66.00 94 ASP A N 1
ATOM 713 C CA . ASP A 1 94 ? -12.519 9.061 13.909 1.00 66.00 94 ASP A CA 1
ATOM 714 C C . ASP A 1 94 ? -11.133 9.724 13.801 1.00 66.00 94 ASP A C 1
ATOM 716 O O . ASP A 1 94 ? -10.115 9.039 13.965 1.00 66.00 94 ASP A O 1
ATOM 720 N N . PRO A 1 95 ? -11.051 11.040 13.519 1.00 61.09 95 PRO A N 1
ATOM 721 C CA . PRO A 1 95 ? -9.774 11.734 13.380 1.00 61.09 95 PRO A CA 1
ATOM 722 C C . PRO A 1 95 ? -8.973 11.769 14.690 1.00 61.09 95 PRO A C 1
ATOM 724 O O . PRO A 1 95 ? -7.778 12.058 14.657 1.00 61.09 95 PRO A O 1
ATOM 727 N N . ASN A 1 96 ? -9.606 11.465 15.828 1.00 64.69 96 ASN A N 1
ATOM 728 C CA . ASN A 1 96 ? -8.977 11.388 17.144 1.00 64.69 96 ASN A CA 1
ATOM 729 C C . ASN A 1 96 ? -8.761 9.944 17.619 1.00 64.69 96 ASN A C 1
ATOM 731 O O . ASN A 1 96 ? -8.525 9.723 18.812 1.00 64.69 96 ASN A O 1
ATOM 735 N N . PHE A 1 97 ? -8.845 8.962 16.715 1.00 73.12 97 PHE A N 1
ATOM 736 C CA . PHE A 1 97 ? -8.652 7.563 17.067 1.00 73.12 97 PHE A CA 1
ATOM 737 C C . PHE A 1 97 ? -7.298 7.337 17.762 1.00 73.12 97 PHE A C 1
ATOM 739 O O . PHE A 1 97 ? -6.239 7.687 17.241 1.00 73.12 97 PHE A O 1
ATOM 746 N N . ASN A 1 98 ? -7.350 6.675 18.918 1.00 80.00 98 ASN A N 1
ATOM 747 C CA . ASN A 1 98 ? -6.189 6.182 19.645 1.00 80.00 98 ASN A CA 1
ATOM 748 C C . ASN A 1 98 ? -6.370 4.698 19.955 1.00 80.00 98 ASN A C 1
ATOM 750 O O . ASN A 1 98 ? -7.440 4.267 20.385 1.00 80.00 98 ASN A O 1
ATOM 754 N N . TRP A 1 99 ? -5.297 3.924 19.789 1.00 83.38 99 TRP A N 1
ATOM 755 C CA . TRP A 1 99 ? -5.300 2.505 20.128 1.00 83.38 99 TRP A CA 1
ATOM 756 C C . TRP A 1 99 ? -5.620 2.299 21.617 1.00 83.38 99 TRP A C 1
ATOM 758 O O . TRP A 1 99 ? -5.005 2.960 22.461 1.00 83.38 99 TRP A O 1
ATOM 768 N N . PRO A 1 100 ? -6.533 1.374 21.974 1.00 85.69 100 PRO A N 1
ATOM 769 C CA . PRO A 1 100 ? -6.807 1.051 23.370 1.00 85.69 100 PRO A CA 1
ATOM 770 C C . PRO A 1 100 ? -5.528 0.616 24.089 1.00 85.69 100 PRO A C 1
ATOM 772 O O . PRO A 1 100 ? -4.820 -0.228 23.547 1.00 85.69 100 PRO A O 1
ATOM 775 N N . PRO A 1 101 ? -5.246 1.072 25.323 1.00 84.31 101 PRO A N 1
ATOM 776 C CA . PRO A 1 101 ? -4.019 0.702 26.039 1.00 84.31 101 PRO A CA 1
ATOM 777 C C . PRO A 1 101 ? -3.833 -0.810 26.237 1.00 84.31 101 PRO A C 1
ATOM 779 O O . PRO A 1 101 ? -2.710 -1.284 26.369 1.00 84.31 101 PRO A O 1
ATOM 782 N N . SER A 1 102 ? -4.934 -1.566 26.265 1.00 84.12 102 SER A N 1
ATOM 783 C CA . SER A 1 102 ? -4.941 -3.029 26.360 1.00 84.12 102 SER A CA 1
ATOM 784 C C . SER A 1 102 ? -4.725 -3.741 25.021 1.00 84.12 102 SER A C 1
ATOM 786 O O . SER A 1 102 ? -4.530 -4.954 25.013 1.00 84.12 102 SER A O 1
ATOM 788 N N . SER A 1 103 ? -4.792 -3.024 23.894 1.00 84.00 103 SER A N 1
ATOM 789 C CA . SER A 1 103 ? -4.535 -3.586 22.570 1.00 84.00 103 SER A CA 1
ATOM 790 C C . SER A 1 103 ? -3.027 -3.760 22.355 1.00 84.00 103 SER A C 1
ATOM 792 O O . SER A 1 103 ? -2.250 -2.854 22.680 1.00 84.00 103 SER A O 1
ATOM 794 N N . PRO A 1 104 ? -2.581 -4.868 21.733 1.00 81.00 104 PRO A N 1
ATOM 795 C CA . PRO A 1 104 ? -1.187 -5.012 21.310 1.00 81.00 104 PRO A CA 1
ATOM 796 C C . PRO A 1 104 ? -0.745 -3.872 20.378 1.00 81.00 104 PRO A C 1
ATOM 798 O O . PRO A 1 104 ? 0.427 -3.494 20.377 1.00 81.00 104 PRO A O 1
ATOM 801 N N . MET A 1 105 ? -1.680 -3.265 19.640 1.00 82.75 105 MET A N 1
ATOM 802 C CA . MET A 1 105 ? -1.395 -2.145 18.747 1.00 82.75 105 MET A CA 1
ATOM 803 C C . MET A 1 105 ? -1.032 -0.865 19.498 1.00 82.75 105 MET A C 1
ATOM 805 O O . MET A 1 105 ? -0.228 -0.089 18.991 1.00 82.75 105 MET A O 1
ATOM 809 N N . ALA A 1 106 ? -1.534 -0.658 20.721 1.00 82.81 106 ALA A N 1
ATOM 810 C CA . ALA A 1 106 ? -1.106 0.473 21.545 1.00 82.81 106 ALA A CA 1
ATOM 811 C C . ALA A 1 106 ? 0.341 0.320 22.023 1.00 82.81 106 ALA A C 1
ATOM 813 O O . ALA A 1 106 ? 1.078 1.304 22.061 1.00 82.81 106 ALA A O 1
ATOM 814 N N . MET A 1 107 ? 0.777 -0.907 22.330 1.00 80.62 107 MET A N 1
ATOM 815 C CA . MET A 1 107 ? 2.187 -1.175 22.631 1.00 80.62 107 MET A CA 1
ATOM 816 C C . MET A 1 107 ? 3.076 -0.967 21.405 1.00 80.62 107 MET A C 1
ATOM 818 O O . MET A 1 107 ? 4.131 -0.353 21.509 1.00 80.62 107 MET A O 1
ATOM 822 N N . ILE A 1 108 ? 2.644 -1.432 20.230 1.00 77.56 108 ILE A N 1
ATOM 823 C CA . ILE A 1 108 ? 3.379 -1.186 18.983 1.00 77.56 108 ILE A CA 1
ATOM 824 C C . ILE A 1 108 ? 3.465 0.322 18.727 1.00 77.56 108 ILE A C 1
ATOM 826 O O . ILE A 1 108 ? 4.549 0.842 18.484 1.00 77.56 108 ILE A O 1
ATOM 830 N N . ALA A 1 109 ? 2.348 1.042 18.851 1.00 76.81 109 ALA A N 1
ATOM 831 C CA . ALA A 1 109 ? 2.293 2.481 18.642 1.00 76.81 109 ALA A CA 1
ATOM 832 C C . ALA A 1 109 ? 3.196 3.271 19.600 1.00 76.81 109 ALA A C 1
ATOM 834 O O . ALA A 1 109 ? 3.795 4.249 19.164 1.00 76.81 109 ALA A O 1
ATOM 835 N N . SER A 1 110 ? 3.324 2.851 20.862 1.00 76.81 110 SER A N 1
ATOM 836 C CA . SER A 1 110 ? 4.146 3.547 21.862 1.00 76.81 110 SER A CA 1
ATOM 837 C C . SER A 1 110 ? 5.651 3.309 21.713 1.00 76.81 110 SER A C 1
ATOM 839 O O . SER A 1 110 ? 6.442 4.147 22.140 1.00 76.81 110 SER A O 1
ATOM 841 N N . ILE A 1 111 ? 6.056 2.191 21.105 1.00 72.62 111 ILE A N 1
ATOM 842 C CA . ILE A 1 111 ? 7.468 1.850 20.867 1.00 72.62 111 ILE A CA 1
ATOM 843 C C . ILE A 1 111 ? 7.985 2.488 19.568 1.00 72.62 111 ILE A C 1
ATOM 845 O O . ILE A 1 111 ? 9.195 2.646 19.392 1.00 72.62 111 ILE A O 1
ATOM 849 N N . ARG A 1 112 ? 7.086 2.866 18.650 1.00 68.00 112 ARG A N 1
ATOM 850 C CA . ARG A 1 112 ? 7.480 3.448 17.366 1.00 68.00 112 ARG A CA 1
ATOM 851 C C . ARG A 1 112 ? 8.159 4.809 17.557 1.00 68.00 112 ARG A C 1
ATOM 853 O O . ARG A 1 112 ? 7.618 5.665 18.260 1.00 68.00 112 ARG A O 1
ATOM 860 N N . PRO A 1 113 ? 9.314 5.049 16.907 1.00 64.44 113 PRO A N 1
ATOM 861 C CA . PRO A 1 113 ? 9.847 6.397 16.814 1.00 64.44 113 PRO A CA 1
ATOM 862 C C . PRO A 1 113 ? 8.830 7.285 16.076 1.00 64.44 113 PRO A C 1
ATOM 864 O O . PRO A 1 113 ? 8.130 6.796 15.186 1.00 64.44 113 PRO A O 1
ATOM 867 N N . PRO A 1 114 ? 8.721 8.579 16.421 1.00 61.59 114 PRO A N 1
ATOM 868 C CA . PRO A 1 114 ? 7.880 9.493 15.662 1.00 61.59 114 PRO A CA 1
ATOM 869 C C . PRO A 1 114 ? 8.349 9.483 14.203 1.00 61.59 114 PRO A C 1
ATOM 871 O O . PRO A 1 114 ? 9.511 9.802 13.938 1.00 61.59 114 PRO A O 1
ATOM 874 N N . SER A 1 115 ? 7.472 9.088 13.269 1.00 56.94 115 SER A N 1
ATOM 875 C CA . SER A 1 115 ? 7.808 9.137 11.843 1.00 56.94 115 SER A CA 1
ATOM 876 C C . SER A 1 115 ? 8.224 10.574 11.500 1.00 56.94 115 SER A C 1
ATOM 878 O O . SER A 1 115 ? 7.529 11.524 11.883 1.00 56.94 115 SER A O 1
ATOM 880 N N . PRO A 1 116 ? 9.355 10.777 10.803 1.00 50.31 116 PRO A N 1
ATOM 881 C CA . PRO A 1 116 ? 9.768 12.107 10.372 1.00 50.31 116 PRO A CA 1
ATOM 882 C C . PRO A 1 116 ? 8.791 12.702 9.343 1.00 50.31 116 PRO A C 1
ATOM 884 O O . PRO A 1 116 ? 8.800 13.916 9.126 1.00 50.31 116 PRO A O 1
ATOM 887 N N . ARG A 1 117 ? 7.946 11.873 8.712 1.00 54.72 117 ARG A N 1
ATOM 888 C CA . ARG A 1 117 ? 6.936 12.269 7.725 1.00 54.72 117 ARG A CA 1
ATOM 889 C C . ARG A 1 117 ? 5.674 11.414 7.878 1.00 54.72 117 ARG A C 1
ATOM 891 O O . ARG A 1 117 ? 5.410 10.571 7.023 1.00 54.72 117 ARG A O 1
ATOM 898 N N . PRO A 1 118 ? 4.846 11.648 8.912 1.00 59.25 118 PRO A N 1
ATOM 899 C CA . PRO A 1 118 ? 3.559 10.975 8.979 1.00 59.25 118 PRO A CA 1
ATOM 900 C C . PRO A 1 118 ? 2.777 11.312 7.706 1.00 59.25 118 PRO A C 1
ATOM 902 O O . PRO A 1 118 ? 2.634 12.491 7.362 1.00 59.25 118 PRO A O 1
ATOM 905 N N . VAL A 1 119 ? 2.292 10.292 6.995 1.00 58.44 119 VAL A N 1
ATOM 906 C CA . VAL A 1 119 ? 1.407 10.483 5.842 1.00 58.44 119 VAL A CA 1
ATOM 907 C C . VAL A 1 119 ? 0.142 11.168 6.352 1.00 58.44 119 VAL A C 1
ATOM 909 O O . VAL A 1 119 ? -0.742 10.546 6.938 1.00 58.44 119 VAL A O 1
ATOM 912 N N . ARG A 1 120 ? 0.068 12.489 6.181 1.00 62.03 120 ARG A N 1
ATOM 913 C CA . ARG A 1 120 ? -1.116 13.269 6.536 1.00 62.03 120 ARG A CA 1
ATOM 914 C C . ARG A 1 120 ? -2.129 13.117 5.414 1.00 62.03 120 ARG A C 1
ATOM 916 O O . ARG A 1 120 ? -2.093 13.859 4.439 1.00 62.03 120 ARG A O 1
ATOM 923 N N . LEU A 1 121 ? -3.044 12.165 5.581 1.00 66.88 121 LEU A N 1
ATOM 924 C CA . LEU A 1 121 ? -4.118 11.878 4.622 1.00 66.88 121 LEU A CA 1
ATOM 925 C C . LEU A 1 121 ? -4.952 13.119 4.241 1.00 66.88 121 LEU A C 1
ATOM 927 O O . LEU A 1 121 ? -5.565 13.133 3.184 1.00 66.88 121 LEU A O 1
ATOM 931 N N . SER A 1 122 ? -4.953 14.179 5.058 1.00 69.44 122 SER A N 1
ATOM 932 C CA . SER A 1 122 ? -5.707 15.412 4.802 1.00 69.44 122 SER A CA 1
ATOM 933 C C . SER A 1 122 ? -5.180 16.276 3.651 1.00 69.44 122 SER A C 1
ATOM 935 O O . SER A 1 122 ? -5.934 17.094 3.131 1.00 69.44 122 SER A O 1
ATOM 937 N N . SER A 1 123 ? -3.911 16.136 3.257 1.00 78.69 123 SER A N 1
ATOM 938 C CA . SER A 1 123 ? -3.304 16.926 2.171 1.00 78.69 123 SER A CA 1
ATOM 939 C C . SER A 1 123 ? -2.831 16.086 0.988 1.00 78.69 123 SER A C 1
ATOM 941 O O . SER A 1 123 ? -2.284 16.637 0.038 1.00 78.69 123 SER A O 1
ATOM 943 N N . VAL A 1 124 ? -2.982 14.766 1.069 1.00 89.50 124 VAL A N 1
ATOM 944 C CA . VAL A 1 124 ? -2.465 13.812 0.087 1.00 89.50 124 VAL A CA 1
ATOM 945 C C . VAL A 1 124 ? -3.586 13.431 -0.872 1.00 89.50 124 VAL A C 1
ATOM 947 O O . VAL A 1 124 ? -4.680 13.075 -0.439 1.00 89.50 124 VAL A O 1
ATOM 950 N N . THR A 1 125 ? -3.328 13.496 -2.176 1.00 92.88 125 THR A N 1
ATOM 951 C CA . THR A 1 125 ? -4.283 13.029 -3.184 1.00 92.88 125 THR A CA 1
ATOM 952 C C . THR A 1 125 ? -4.103 11.529 -3.456 1.00 92.88 125 THR A C 1
ATOM 954 O O . THR A 1 125 ? -3.007 10.994 -3.270 1.00 92.88 125 THR A O 1
ATOM 957 N N . PRO A 1 126 ? -5.134 10.826 -3.967 1.00 94.81 126 PRO A N 1
ATOM 958 C CA . PRO A 1 126 ? -4.980 9.437 -4.404 1.00 94.81 126 PRO A CA 1
ATOM 959 C C . PRO A 1 126 ? -3.869 9.260 -5.447 1.00 94.81 126 PRO A C 1
ATOM 961 O O . PRO A 1 126 ? -3.206 8.229 -5.479 1.00 94.81 126 PRO A O 1
ATOM 964 N N . ASN A 1 127 ? -3.634 10.277 -6.284 1.00 96.00 127 ASN A N 1
ATOM 965 C CA . ASN A 1 127 ? -2.569 10.237 -7.280 1.00 96.00 127 ASN A CA 1
ATOM 966 C C . ASN A 1 127 ? -1.177 10.272 -6.639 1.00 96.00 127 ASN A C 1
ATOM 968 O O . ASN A 1 127 ? -0.314 9.510 -7.057 1.00 96.00 127 ASN A O 1
ATOM 972 N N . ASP A 1 128 ? -0.982 11.086 -5.600 1.00 94.69 128 ASP A N 1
ATOM 973 C CA . ASP A 1 128 ? 0.300 11.157 -4.888 1.00 94.69 128 ASP A CA 1
ATOM 974 C C . ASP A 1 128 ? 0.636 9.808 -4.232 1.00 94.69 128 ASP A C 1
ATOM 976 O O . ASP A 1 128 ? 1.772 9.340 -4.298 1.00 94.69 128 ASP A O 1
ATOM 980 N N . LEU A 1 129 ? -0.362 9.131 -3.645 1.00 95.31 129 LEU A N 1
ATOM 981 C CA . LEU A 1 129 ? -0.175 7.777 -3.106 1.00 95.31 129 LEU A CA 1
ATOM 982 C C . LEU A 1 129 ? 0.174 6.764 -4.193 1.00 95.31 129 LEU A C 1
ATOM 984 O O . LEU A 1 129 ? 0.967 5.859 -3.946 1.00 95.31 129 LEU A O 1
ATOM 988 N N . MET A 1 130 ? -0.396 6.915 -5.386 1.00 97.00 130 MET A N 1
ATOM 989 C CA . MET A 1 130 ? -0.108 6.035 -6.511 1.00 97.00 130 MET A CA 1
ATOM 990 C C . MET A 1 130 ? 1.286 6.243 -7.095 1.00 97.00 130 MET A C 1
ATOM 992 O O . MET A 1 130 ? 1.933 5.266 -7.467 1.00 97.00 130 MET A O 1
ATOM 996 N N . GLU A 1 131 ? 1.791 7.475 -7.117 1.00 96.06 131 GLU A N 1
ATOM 997 C CA . GLU A 1 131 ? 3.186 7.759 -7.474 1.00 96.06 131 GLU A CA 1
ATOM 998 C C . GLU A 1 131 ? 4.150 7.112 -6.472 1.00 96.06 131 GLU A C 1
ATOM 1000 O O . GLU A 1 131 ? 5.070 6.398 -6.871 1.00 96.06 131 GLU A O 1
ATOM 1005 N N . LEU A 1 132 ? 3.873 7.233 -5.168 1.00 95.56 132 LEU A N 1
ATOM 1006 C CA . LEU A 1 132 ? 4.645 6.525 -4.142 1.00 95.56 132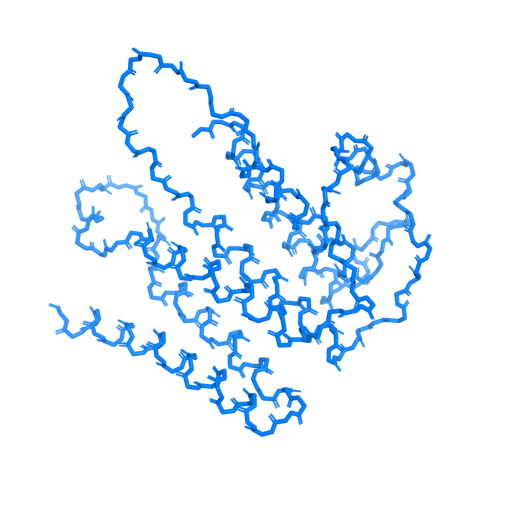 LEU A CA 1
ATOM 1007 C C . LEU A 1 132 ? 4.539 4.999 -4.291 1.00 95.56 132 LEU A C 1
ATOM 1009 O O . LEU A 1 132 ? 5.533 4.292 -4.120 1.00 95.56 132 LEU A O 1
ATOM 1013 N N . ALA A 1 133 ? 3.352 4.474 -4.609 1.00 97.06 133 ALA A N 1
ATOM 1014 C CA . ALA A 1 133 ? 3.145 3.045 -4.820 1.00 97.06 133 ALA A CA 1
ATOM 1015 C C . ALA A 1 133 ? 3.954 2.540 -6.018 1.00 97.06 133 ALA A C 1
ATOM 1017 O O . ALA A 1 133 ? 4.591 1.493 -5.926 1.00 97.06 133 ALA A O 1
ATOM 1018 N N . MET A 1 134 ? 3.980 3.304 -7.113 1.00 96.56 134 MET A N 1
ATOM 1019 C CA . MET A 1 134 ? 4.773 3.011 -8.304 1.00 96.56 134 MET A CA 1
ATOM 1020 C C . MET A 1 134 ? 6.264 2.904 -7.980 1.00 96.56 134 MET A C 1
ATOM 1022 O O . MET A 1 134 ? 6.914 1.971 -8.457 1.00 96.56 134 MET A O 1
ATOM 1026 N N . ASP A 1 135 ? 6.804 3.807 -7.161 1.00 95.06 135 ASP A N 1
ATOM 1027 C CA . ASP A 1 135 ? 8.207 3.749 -6.742 1.00 95.06 135 ASP A CA 1
ATOM 1028 C C . ASP A 1 135 ? 8.502 2.454 -5.973 1.00 95.06 135 ASP A C 1
ATOM 1030 O O . ASP A 1 135 ? 9.478 1.755 -6.265 1.00 95.06 135 ASP A O 1
ATOM 1034 N N . GLN A 1 136 ? 7.626 2.078 -5.032 1.00 95.56 136 GLN A N 1
ATOM 1035 C CA . GLN A 1 136 ? 7.782 0.830 -4.279 1.00 95.56 136 GLN A CA 1
ATOM 1036 C C . GLN A 1 136 ? 7.628 -0.409 -5.169 1.00 95.56 136 GLN A C 1
ATOM 1038 O O . GLN A 1 136 ? 8.424 -1.345 -5.072 1.00 95.56 136 GLN A O 1
ATOM 1043 N N . PHE A 1 137 ? 6.656 -0.414 -6.084 1.00 96.38 137 PHE A N 1
ATOM 1044 C CA . PHE A 1 137 ? 6.483 -1.502 -7.041 1.00 96.38 137 PHE A CA 1
ATOM 1045 C C . PHE A 1 137 ? 7.675 -1.640 -7.972 1.00 96.38 137 PHE A C 1
ATOM 1047 O O . PHE A 1 137 ? 8.118 -2.757 -8.207 1.00 96.38 137 PHE A O 1
ATOM 1054 N N . SER A 1 138 ? 8.235 -0.536 -8.461 1.00 94.31 138 SER A N 1
ATOM 1055 C CA . SER A 1 138 ? 9.403 -0.565 -9.343 1.00 94.31 138 SER A CA 1
ATOM 1056 C C . SER A 1 138 ? 10.606 -1.194 -8.639 1.00 94.31 138 SER A C 1
ATOM 1058 O O . SER A 1 138 ? 11.244 -2.086 -9.199 1.00 94.31 138 SER A O 1
ATOM 1060 N N . ARG A 1 139 ? 10.857 -0.812 -7.377 1.00 92.62 139 ARG A N 1
ATOM 1061 C CA . ARG A 1 139 ? 11.891 -1.422 -6.521 1.00 92.62 139 ARG A CA 1
ATOM 1062 C C . ARG A 1 139 ? 11.640 -2.914 -6.307 1.00 92.62 139 ARG A C 1
ATOM 1064 O O . ARG A 1 139 ? 12.538 -3.729 -6.509 1.00 92.62 139 ARG A O 1
ATOM 1071 N N . GLY A 1 140 ? 10.415 -3.290 -5.945 1.00 92.81 140 GLY A N 1
ATOM 1072 C CA . GLY A 1 140 ? 10.060 -4.688 -5.712 1.00 92.81 140 GLY A CA 1
ATOM 1073 C C . GLY A 1 140 ? 10.158 -5.542 -6.977 1.00 92.81 140 GLY A C 1
ATOM 1074 O O . GLY A 1 140 ? 10.792 -6.588 -6.961 1.00 92.81 140 GLY A O 1
ATOM 1075 N N . ILE A 1 141 ? 9.607 -5.089 -8.103 1.00 92.31 141 ILE A N 1
ATOM 1076 C CA . ILE A 1 141 ? 9.631 -5.808 -9.388 1.00 92.31 141 ILE A CA 1
ATOM 1077 C C . ILE A 1 141 ? 11.066 -5.999 -9.894 1.00 92.31 141 ILE A C 1
ATOM 1079 O O . ILE A 1 141 ? 11.374 -7.070 -10.426 1.00 92.31 141 ILE A O 1
ATOM 1083 N N . LEU A 1 142 ? 11.937 -4.998 -9.719 1.00 90.50 142 LEU A N 1
ATOM 1084 C CA . LEU A 1 142 ? 13.345 -5.063 -10.123 1.00 90.50 142 LEU A CA 1
ATOM 1085 C C . LEU A 1 142 ? 14.130 -6.117 -9.330 1.00 90.50 142 LEU A C 1
ATOM 1087 O O . LEU A 1 142 ? 14.925 -6.850 -9.909 1.00 90.50 142 LEU A O 1
ATOM 1091 N N . ASN A 1 143 ? 13.901 -6.197 -8.018 1.00 88.31 143 ASN A N 1
ATOM 1092 C CA . ASN A 1 143 ? 14.632 -7.103 -7.126 1.00 88.31 143 ASN A CA 1
ATOM 1093 C C . ASN A 1 143 ? 13.959 -8.478 -6.960 1.00 88.31 143 ASN A C 1
ATOM 1095 O O . ASN A 1 143 ? 14.526 -9.388 -6.354 1.00 88.31 143 ASN A O 1
ATOM 1099 N N . MET A 1 144 ? 12.739 -8.642 -7.471 1.00 87.94 144 MET A N 1
ATOM 1100 C CA . MET A 1 144 ? 11.978 -9.880 -7.356 1.00 87.94 144 MET A CA 1
ATOM 1101 C C . MET A 1 144 ? 12.630 -11.011 -8.184 1.00 87.94 144 MET A C 1
ATOM 1103 O O . MET A 1 144 ? 12.984 -10.790 -9.344 1.00 87.94 144 MET A O 1
ATOM 1107 N N . PRO A 1 145 ? 12.751 -12.245 -7.651 1.00 83.44 145 PRO A N 1
ATOM 1108 C CA . PRO A 1 145 ? 13.431 -13.342 -8.341 1.00 83.44 145 PRO A CA 1
ATOM 1109 C C . PRO A 1 145 ? 12.827 -13.656 -9.716 1.00 83.44 145 PRO A C 1
ATOM 1111 O O . PRO A 1 145 ? 11.608 -13.768 -9.854 1.00 83.44 145 PRO A O 1
ATOM 1114 N N . HIS A 1 146 ? 13.674 -13.859 -10.727 1.00 77.12 146 HIS A N 1
ATOM 1115 C CA . HIS A 1 146 ? 13.243 -14.350 -12.042 1.00 77.12 146 HIS A CA 1
ATOM 1116 C C . HIS A 1 146 ? 13.319 -15.883 -12.111 1.00 77.12 146 HIS A C 1
ATOM 1118 O O . HIS A 1 146 ? 14.168 -16.509 -11.472 1.00 77.12 146 HIS A O 1
ATOM 1124 N N . PHE A 1 147 ? 12.450 -16.498 -12.922 1.00 61.69 147 PHE A N 1
ATOM 1125 C CA . PHE A 1 147 ? 12.280 -17.956 -13.031 1.00 61.69 147 PHE A CA 1
ATOM 1126 C C . PHE A 1 147 ? 13.601 -18.730 -13.229 1.00 61.69 147 PHE A C 1
ATOM 1128 O O . PHE A 1 147 ? 13.802 -19.785 -12.629 1.00 61.69 147 PHE A O 1
ATOM 1135 N N . GLN A 1 148 ? 14.548 -18.172 -13.991 1.00 56.22 148 GLN A N 1
ATOM 1136 C CA . GLN A 1 148 ? 15.844 -18.801 -14.278 1.00 56.22 148 GLN A CA 1
ATOM 1137 C C . GLN A 1 148 ? 16.757 -18.956 -13.045 1.00 56.22 148 GLN A C 1
ATOM 1139 O O . GLN A 1 148 ? 17.593 -19.856 -13.019 1.00 56.22 148 GLN A O 1
ATOM 1144 N N . GLN A 1 149 ? 16.584 -18.144 -11.997 1.00 53.81 149 GLN A N 1
ATOM 1145 C CA . GLN A 1 149 ? 17.380 -18.240 -10.763 1.00 53.81 149 GLN A CA 1
ATOM 1146 C C . GLN A 1 149 ? 16.865 -19.331 -9.805 1.00 53.81 149 GLN A C 1
ATOM 1148 O O . GLN A 1 149 ? 17.609 -19.807 -8.949 1.00 53.81 149 GLN A O 1
ATOM 1153 N N . TYR A 1 150 ? 15.608 -19.767 -9.956 1.00 50.59 150 TYR A N 1
ATOM 1154 C CA . TYR A 1 150 ? 14.924 -20.631 -8.985 1.00 50.59 150 TYR A CA 1
ATOM 1155 C C . TYR A 1 150 ? 15.142 -22.139 -9.216 1.00 50.59 150 TYR A C 1
ATOM 1157 O O . TYR A 1 150 ? 15.014 -22.937 -8.289 1.00 50.59 150 TYR A O 1
ATOM 1165 N N . VAL A 1 151 ? 15.519 -22.557 -10.432 1.00 52.19 151 VAL A N 1
ATOM 1166 C CA . VAL A 1 151 ? 15.648 -23.983 -10.811 1.00 52.19 151 VAL A CA 1
ATOM 1167 C C . VAL A 1 151 ? 16.785 -24.707 -10.065 1.00 52.19 151 VAL A C 1
ATOM 1169 O O . VAL A 1 151 ? 16.765 -25.933 -9.939 1.00 52.19 151 VAL A O 1
ATOM 1172 N N . LEU A 1 152 ? 17.752 -23.974 -9.506 1.00 54.38 152 LEU A N 1
ATOM 1173 C CA . LEU A 1 152 ? 18.887 -24.551 -8.776 1.00 54.38 152 LEU A CA 1
ATOM 1174 C C . LEU A 1 152 ? 18.580 -24.897 -7.307 1.00 54.38 152 LEU A C 1
ATOM 1176 O O . LEU A 1 152 ? 19.314 -25.684 -6.711 1.00 54.38 152 LEU A O 1
ATOM 1180 N N . ILE A 1 153 ? 17.494 -24.377 -6.723 1.00 54.97 153 ILE A N 1
ATOM 1181 C CA . ILE A 1 153 ? 17.169 -24.552 -5.297 1.00 54.97 153 ILE A CA 1
ATOM 1182 C C . ILE A 1 153 ? 15.920 -25.436 -5.168 1.00 54.97 153 ILE A C 1
ATOM 1184 O O . ILE A 1 153 ? 14.801 -24.985 -4.926 1.00 54.97 153 ILE A O 1
ATOM 1188 N N . ARG A 1 154 ? 16.104 -26.746 -5.361 1.00 49.00 154 ARG A N 1
ATOM 1189 C CA . ARG A 1 154 ? 15.069 -27.757 -5.099 1.00 49.00 154 ARG A CA 1
ATOM 1190 C C . ARG A 1 154 ? 14.799 -27.814 -3.592 1.00 49.00 154 ARG A C 1
ATOM 1192 O O . ARG A 1 154 ? 15.644 -28.348 -2.888 1.00 49.00 154 ARG A O 1
ATOM 1199 N N . HIS A 1 155 ? 13.673 -27.256 -3.125 1.00 49.62 155 HIS A N 1
ATOM 1200 C CA . HIS A 1 155 ? 12.833 -27.741 -1.998 1.00 49.62 155 HIS A CA 1
ATOM 1201 C C . HIS A 1 155 ? 11.897 -26.697 -1.345 1.00 49.62 155 HIS A C 1
ATOM 1203 O O . HIS A 1 155 ? 11.272 -27.017 -0.337 1.00 49.62 155 HIS A O 1
ATOM 1209 N N . VAL A 1 156 ? 11.690 -25.504 -1.915 1.00 50.19 156 VAL A N 1
ATOM 1210 C CA . VAL A 1 156 ? 10.656 -24.574 -1.410 1.00 50.19 156 VAL A CA 1
ATOM 1211 C C . VAL A 1 156 ? 9.502 -24.487 -2.413 1.00 50.19 156 VAL A C 1
ATOM 1213 O O . VAL A 1 156 ? 9.727 -24.074 -3.551 1.00 50.19 156 VAL A O 1
ATOM 1216 N N . PRO A 1 157 ? 8.268 -24.888 -2.061 1.00 54.28 157 PRO A N 1
ATOM 1217 C CA . PRO A 1 157 ? 7.131 -24.637 -2.928 1.00 54.28 157 PRO A CA 1
ATOM 1218 C C . PRO A 1 157 ? 6.749 -23.145 -2.854 1.00 54.28 157 PRO A C 1
ATOM 1220 O O . PRO A 1 157 ? 6.873 -22.522 -1.804 1.00 54.28 157 PRO A O 1
ATOM 1223 N N . THR A 1 158 ? 6.182 -22.624 -3.949 1.00 65.69 158 THR A N 1
ATOM 1224 C CA . THR A 1 158 ? 5.190 -21.520 -4.015 1.00 65.69 158 THR A CA 1
ATOM 1225 C C . THR A 1 158 ? 5.591 -20.085 -4.392 1.00 65.69 158 THR A C 1
ATOM 1227 O O . THR A 1 158 ? 4.690 -19.252 -4.471 1.00 65.69 158 THR A O 1
ATOM 1230 N N . PHE A 1 159 ? 6.839 -19.745 -4.733 1.00 73.88 159 PHE A N 1
ATOM 1231 C CA . PHE A 1 159 ? 7.077 -18.422 -5.340 1.00 73.88 159 PHE A CA 1
ATOM 1232 C C . PHE A 1 159 ? 6.669 -18.414 -6.824 1.00 73.88 159 PHE A C 1
ATOM 1234 O O . PHE A 1 159 ? 7.152 -19.217 -7.621 1.00 73.88 159 PHE A O 1
ATOM 1241 N N . SER A 1 160 ? 5.776 -17.497 -7.202 1.00 84.06 160 SER A N 1
ATOM 1242 C CA . SER A 1 160 ? 5.383 -17.249 -8.592 1.00 84.06 160 SER A CA 1
ATOM 1243 C C . SER A 1 160 ? 5.411 -15.750 -8.851 1.00 84.06 160 SER A C 1
ATOM 1245 O O . SER A 1 160 ? 4.493 -15.032 -8.457 1.00 84.06 160 SER A O 1
ATOM 1247 N N . ARG A 1 161 ? 6.460 -15.279 -9.534 1.00 86.88 161 ARG A N 1
ATOM 1248 C CA . ARG A 1 161 ? 6.585 -13.886 -9.988 1.00 86.88 161 ARG A CA 1
ATOM 1249 C C . ARG A 1 161 ? 5.334 -13.428 -10.739 1.00 86.88 161 ARG A C 1
ATOM 1251 O O . ARG A 1 161 ? 4.756 -12.402 -10.400 1.00 86.88 161 ARG A O 1
ATOM 1258 N N . ALA A 1 162 ? 4.837 -14.255 -11.658 1.00 89.06 162 ALA A N 1
ATOM 1259 C CA . ALA A 1 162 ? 3.598 -14.014 -12.395 1.00 89.06 162 ALA A CA 1
ATOM 1260 C C . ALA A 1 162 ? 2.385 -13.749 -11.479 1.00 89.06 162 ALA A C 1
ATOM 1262 O O . ALA A 1 162 ? 1.596 -12.849 -11.752 1.00 89.06 162 ALA A O 1
ATOM 1263 N N . ARG A 1 163 ? 2.245 -14.479 -10.360 1.00 88.94 163 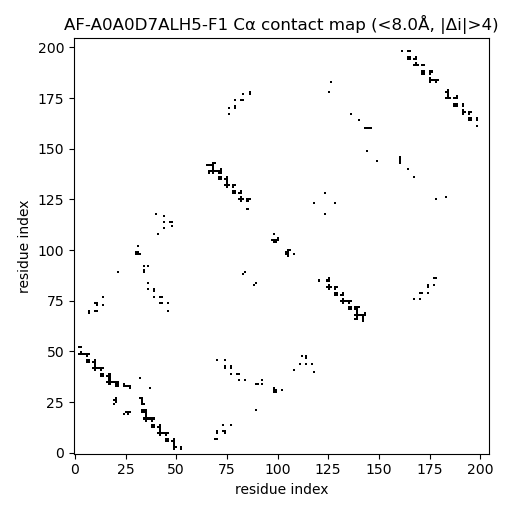ARG A N 1
ATOM 1264 C CA . ARG A 1 163 ? 1.173 -14.240 -9.376 1.00 88.94 163 ARG A CA 1
ATOM 1265 C C . ARG A 1 163 ? 1.280 -12.853 -8.737 1.00 88.94 163 ARG A C 1
ATOM 1267 O O . ARG A 1 163 ? 0.254 -12.203 -8.552 1.00 88.94 163 ARG A O 1
ATOM 1274 N N . TYR A 1 164 ? 2.489 -12.414 -8.394 1.00 91.94 164 TYR A N 1
ATOM 1275 C CA . TYR A 1 164 ? 2.714 -11.087 -7.818 1.00 91.94 164 TYR A CA 1
ATOM 1276 C C . TYR A 1 164 ? 2.456 -9.976 -8.839 1.00 91.94 164 TYR A C 1
ATOM 1278 O O . TYR A 1 164 ? 1.723 -9.042 -8.529 1.00 91.94 164 TYR A O 1
ATOM 1286 N N . LEU A 1 165 ? 2.982 -10.105 -10.061 1.00 94.19 165 LEU A N 1
ATOM 1287 C CA . LEU A 1 165 ? 2.740 -9.143 -11.142 1.00 94.19 165 LEU A CA 1
ATOM 1288 C C . LEU A 1 165 ? 1.243 -9.017 -11.454 1.00 94.19 165 LEU A C 1
ATOM 1290 O O . LEU A 1 165 ? 0.727 -7.906 -11.534 1.00 94.19 165 LEU A O 1
ATOM 1294 N N . TYR A 1 166 ? 0.521 -10.140 -11.517 1.00 94.12 166 TYR A N 1
ATOM 1295 C CA . TYR A 1 166 ? -0.929 -10.138 -11.710 1.00 94.12 166 TYR A CA 1
ATOM 1296 C C . TYR A 1 166 ? -1.664 -9.410 -10.579 1.00 94.12 166 TYR A C 1
ATOM 1298 O O . TYR A 1 166 ? -2.555 -8.604 -10.844 1.00 94.12 166 TYR A O 1
ATOM 1306 N N . ALA A 1 167 ? -1.295 -9.671 -9.320 1.00 94.31 167 ALA A N 1
ATOM 1307 C CA . ALA A 1 167 ? -1.902 -9.004 -8.169 1.00 94.31 167 ALA A CA 1
ATOM 1308 C C . ALA A 1 167 ? -1.670 -7.484 -8.209 1.00 94.31 167 ALA A C 1
ATOM 1310 O O . ALA A 1 167 ? -2.618 -6.723 -8.053 1.00 94.31 167 ALA A O 1
ATOM 1311 N N . ILE A 1 168 ? -0.441 -7.044 -8.503 1.00 95.88 168 ILE A N 1
ATOM 1312 C CA . ILE A 1 168 ? -0.091 -5.620 -8.623 1.00 95.88 168 ILE A CA 1
ATOM 1313 C C . ILE A 1 168 ? -0.916 -4.962 -9.733 1.00 95.88 168 ILE A C 1
ATOM 1315 O O . ILE A 1 168 ? -1.592 -3.963 -9.495 1.00 95.88 168 ILE A O 1
ATOM 1319 N N . SER A 1 169 ? -0.905 -5.537 -10.938 1.00 96.38 169 SER A N 1
ATOM 1320 C CA . SER A 1 169 ? -1.642 -4.990 -12.078 1.00 96.38 169 SER A CA 1
ATOM 1321 C C . SER A 1 169 ? -3.142 -4.910 -11.826 1.00 96.38 169 SER A C 1
ATOM 1323 O O . SER A 1 169 ? -3.764 -3.916 -12.184 1.00 96.38 169 SER A O 1
ATOM 1325 N N . THR A 1 170 ? -3.734 -5.943 -11.223 1.00 96.38 170 THR A N 1
ATOM 1326 C CA . THR A 1 170 ? -5.184 -5.973 -10.980 1.00 96.38 170 THR A CA 1
ATOM 1327 C C . THR A 1 170 ? -5.608 -4.983 -9.903 1.00 96.38 170 THR A C 1
ATOM 1329 O O . THR A 1 170 ? -6.603 -4.290 -10.096 1.00 96.38 170 THR A O 1
ATOM 1332 N N . GLU A 1 171 ? -4.842 -4.849 -8.820 1.00 96.12 171 GLU A N 1
ATOM 1333 C CA . GLU A 1 171 ? -5.106 -3.856 -7.772 1.00 96.12 171 GLU A CA 1
ATOM 1334 C C . GLU A 1 171 ? -4.988 -2.421 -8.312 1.00 96.12 171 GLU A C 1
ATOM 1336 O O . GLU A 1 171 ? -5.869 -1.592 -8.068 1.00 96.12 171 GLU A O 1
ATOM 1341 N N . VAL A 1 172 ? -3.952 -2.133 -9.111 1.00 97.38 172 VAL A N 1
ATOM 1342 C CA . VAL A 1 172 ? -3.787 -0.811 -9.739 1.00 97.38 172 VAL A CA 1
ATOM 1343 C C . VAL A 1 172 ? -4.878 -0.535 -10.768 1.00 97.38 172 VAL A C 1
ATOM 1345 O O . VAL A 1 172 ? -5.402 0.576 -10.805 1.00 97.38 172 VAL A O 1
ATOM 1348 N N . LEU A 1 173 ? -5.269 -1.526 -11.572 1.00 97.00 173 LEU A N 1
ATOM 1349 C CA . LEU A 1 173 ? -6.349 -1.370 -12.545 1.00 97.00 173 LEU A CA 1
ATOM 1350 C C . LEU A 1 173 ? -7.692 -1.078 -11.858 1.00 97.00 173 LEU A C 1
ATOM 1352 O O . LEU A 1 173 ? -8.401 -0.168 -12.279 1.00 97.00 173 LEU A O 1
ATOM 1356 N N . GLN A 1 174 ? -8.005 -1.782 -10.767 1.00 95.94 174 GLN A N 1
ATOM 1357 C CA . GLN A 1 174 ? -9.215 -1.536 -9.976 1.00 95.94 174 GLN A CA 1
ATOM 1358 C C . GLN A 1 174 ? -9.250 -0.118 -9.400 1.00 95.94 174 GLN A C 1
ATOM 1360 O O . GLN A 1 174 ? -10.300 0.517 -9.393 1.00 95.94 174 GLN A O 1
ATOM 1365 N N . LEU A 1 175 ? -8.116 0.408 -8.926 1.00 96.06 175 LEU A N 1
ATOM 1366 C CA . LEU A 1 175 ? -8.055 1.804 -8.484 1.00 96.06 175 LEU A CA 1
ATOM 1367 C C . LEU A 1 175 ? -8.177 2.773 -9.663 1.00 96.06 175 LEU A C 1
ATOM 1369 O O . LEU A 1 175 ? -8.870 3.784 -9.559 1.00 96.06 175 LEU A O 1
ATOM 1373 N N . ALA A 1 176 ? -7.524 2.469 -10.787 1.00 97.12 176 ALA A N 1
ATOM 1374 C CA . ALA A 1 176 ? -7.543 3.307 -11.976 1.00 97.12 176 ALA A CA 1
ATOM 1375 C C . ALA A 1 176 ? -8.972 3.566 -12.463 1.00 97.12 176 ALA A C 1
ATOM 1377 O O . ALA A 1 176 ? -9.259 4.677 -12.891 1.00 97.12 176 ALA A O 1
ATOM 1378 N N . GLU A 1 177 ? -9.884 2.598 -12.355 1.00 95.75 177 GLU A N 1
ATOM 1379 C CA . GLU A 1 177 ? -11.304 2.781 -12.688 1.00 95.75 177 GLU A CA 1
ATOM 1380 C C . GLU A 1 177 ? -12.002 3.818 -11.792 1.00 95.75 177 GLU A C 1
ATOM 1382 O O . GLU A 1 177 ? -12.855 4.572 -12.267 1.00 95.75 177 GLU A O 1
ATOM 1387 N N . CYS A 1 178 ? -11.587 3.915 -10.529 1.00 94.94 178 CYS A N 1
ATOM 1388 C CA . CYS A 1 178 ? -12.147 4.823 -9.531 1.00 94.94 178 CYS A CA 1
ATOM 1389 C C . CYS A 1 178 ? -11.520 6.230 -9.550 1.00 94.94 178 CYS A C 1
ATOM 1391 O O . CYS A 1 178 ? -12.046 7.134 -8.900 1.00 94.94 178 CYS A O 1
ATOM 1393 N N . MET A 1 179 ? -10.414 6.459 -10.275 1.00 95.81 179 MET A N 1
ATOM 1394 C CA . MET A 1 179 ? -9.714 7.753 -10.224 1.00 95.81 179 MET A CA 1
ATOM 1395 C C . MET A 1 179 ? -10.601 8.914 -10.718 1.00 95.81 179 MET A C 1
ATOM 1397 O O . MET A 1 179 ? -11.332 8.746 -11.703 1.00 95.81 179 MET A O 1
ATOM 1401 N N . PRO A 1 180 ? -10.505 10.123 -10.120 1.00 93.00 180 PRO A N 1
ATOM 1402 C CA . PRO A 1 180 ? -11.427 11.226 -10.416 1.00 93.00 180 PRO A CA 1
ATOM 1403 C C . PRO A 1 180 ? -11.385 11.708 -11.873 1.00 93.00 180 PRO A C 1
ATOM 1405 O O . PRO A 1 180 ? -12.425 11.954 -12.490 1.00 93.00 180 PRO A O 1
ATOM 1408 N N . THR A 1 181 ? -10.186 11.828 -12.451 1.00 96.19 181 THR A N 1
ATOM 1409 C CA . THR A 1 181 ? -9.992 12.393 -13.797 1.00 96.19 181 THR A CA 1
ATOM 1410 C C . THR A 1 181 ? -9.700 11.315 -14.835 1.00 96.19 181 THR A C 1
ATOM 1412 O O . THR A 1 181 ? -8.957 10.370 -14.579 1.00 96.19 181 THR A O 1
ATOM 1415 N N . SER A 1 182 ? -10.223 11.475 -16.055 1.00 96.81 182 SER A N 1
ATOM 1416 C CA . SER A 1 182 ? -9.966 10.543 -17.164 1.00 96.81 182 SER A CA 1
ATOM 1417 C C . SER A 1 182 ? -8.481 10.429 -17.525 1.00 96.81 182 S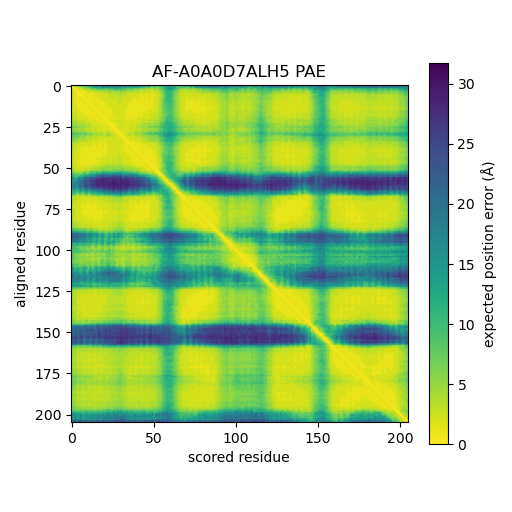ER A C 1
ATOM 1419 O O . SER A 1 182 ? -8.032 9.355 -17.919 1.00 96.81 182 SER A O 1
ATOM 1421 N N . ALA A 1 183 ? -7.718 11.513 -17.358 1.00 96.94 183 ALA A N 1
ATOM 1422 C CA . ALA A 1 183 ? -6.272 11.518 -17.544 1.00 96.94 183 ALA A CA 1
ATOM 1423 C C . ALA A 1 183 ? -5.578 10.564 -16.558 1.00 96.94 183 ALA A C 1
ATOM 1425 O O . ALA A 1 183 ? -4.829 9.695 -16.994 1.00 96.94 183 ALA A O 1
ATOM 1426 N N . GLN A 1 184 ? -5.893 10.653 -15.260 1.00 96.25 184 GLN A N 1
ATOM 1427 C CA . GLN A 1 184 ? -5.351 9.741 -14.246 1.00 96.25 184 GLN A CA 1
ATOM 1428 C C . GLN A 1 184 ? -5.791 8.294 -14.482 1.00 96.25 184 GLN A C 1
ATOM 1430 O O . GLN A 1 184 ? -4.949 7.400 -14.427 1.00 96.25 184 GLN A O 1
ATOM 1435 N N . ARG A 1 185 ? -7.074 8.058 -14.814 1.00 97.69 185 ARG A N 1
ATOM 1436 C CA . ARG A 1 185 ? -7.569 6.710 -15.161 1.00 97.69 185 ARG A CA 1
ATOM 1437 C C . ARG A 1 185 ? -6.725 6.089 -16.273 1.00 97.69 185 ARG A C 1
ATOM 1439 O O . ARG A 1 185 ? -6.257 4.962 -16.150 1.00 97.69 185 ARG A O 1
ATOM 1446 N N . ARG A 1 186 ? -6.483 6.853 -17.345 1.00 97.94 186 ARG A N 1
ATOM 1447 C CA . ARG A 1 186 ? -5.661 6.416 -18.478 1.00 97.94 186 ARG A CA 1
ATOM 1448 C C . ARG A 1 186 ? -4.218 6.137 -18.061 1.00 97.94 186 ARG A C 1
ATOM 1450 O O . ARG A 1 186 ? -3.689 5.102 -18.449 1.00 97.94 186 ARG A O 1
ATOM 1457 N N . THR A 1 187 ? -3.587 7.034 -17.304 1.00 97.81 187 THR A N 1
ATOM 1458 C CA . THR A 1 187 ? -2.202 6.862 -16.837 1.00 97.81 187 THR A CA 1
ATOM 1459 C C . THR A 1 187 ? -2.032 5.555 -16.069 1.00 97.81 187 THR A C 1
ATOM 1461 O O . THR A 1 187 ? -1.187 4.739 -16.435 1.00 97.81 187 THR A O 1
ATOM 1464 N N . TRP A 1 188 ? -2.876 5.314 -15.065 1.00 98.12 188 TRP A N 1
ATOM 1465 C CA . TRP A 1 188 ? -2.756 4.133 -14.210 1.00 98.12 188 TRP A CA 1
ATOM 1466 C C . TRP A 1 188 ? -3.179 2.840 -14.914 1.00 98.12 188 TRP A C 1
ATOM 1468 O O . TRP A 1 188 ? -2.548 1.806 -14.704 1.00 98.12 188 TRP A O 1
ATOM 1478 N N . ALA A 1 189 ? -4.150 2.897 -15.832 1.00 97.81 189 ALA A N 1
ATOM 1479 C CA . ALA A 1 189 ? -4.486 1.757 -16.685 1.00 97.81 189 ALA A CA 1
ATOM 1480 C C . ALA A 1 189 ? -3.326 1.367 -17.622 1.00 97.81 189 ALA A C 1
ATOM 1482 O O . ALA A 1 189 ? -3.006 0.186 -17.739 1.00 97.81 189 ALA A O 1
ATOM 1483 N N . MET A 1 190 ? -2.656 2.343 -18.251 1.00 97.75 190 MET A N 1
ATOM 1484 C CA . MET A 1 190 ? -1.482 2.078 -19.099 1.00 97.75 190 MET A CA 1
ATOM 1485 C C . MET A 1 190 ? -0.312 1.512 -18.288 1.00 97.75 190 MET A C 1
ATOM 1487 O O . MET A 1 190 ? 0.390 0.618 -18.757 1.00 97.75 190 MET A O 1
ATOM 1491 N N . TRP A 1 191 ? -0.106 2.005 -17.064 1.00 97.25 191 TRP A N 1
ATOM 1492 C CA . TRP A 1 191 ? 0.915 1.460 -16.176 1.00 97.25 191 TRP A CA 1
ATOM 1493 C C . TRP A 1 191 ? 0.611 0.002 -15.797 1.00 97.25 191 TRP A C 1
ATOM 1495 O O . TRP A 1 191 ? 1.481 -0.856 -15.943 1.00 97.25 191 TRP A O 1
ATOM 1505 N N . ALA A 1 192 ? -0.627 -0.314 -15.401 1.00 97.00 192 ALA A N 1
ATOM 1506 C CA . ALA A 1 192 ? -1.029 -1.685 -15.074 1.00 97.00 192 ALA A CA 1
ATOM 1507 C C . ALA A 1 192 ? -0.860 -2.646 -16.264 1.00 97.00 192 ALA A C 1
ATOM 1509 O O . ALA A 1 192 ? -0.360 -3.761 -16.083 1.00 97.00 192 ALA A O 1
ATOM 1510 N N . ASP A 1 193 ? -1.214 -2.195 -17.474 1.00 96.38 193 ASP A N 1
ATOM 1511 C CA . ASP A 1 193 ? -1.004 -2.937 -18.722 1.00 96.38 193 ASP A CA 1
ATOM 1512 C C . ASP A 1 193 ? 0.486 -3.203 -18.985 1.00 96.38 193 ASP A C 1
ATOM 1514 O O . ASP A 1 193 ? 0.873 -4.316 -19.339 1.00 96.38 193 ASP A O 1
ATOM 1518 N N . SER A 1 194 ? 1.361 -2.225 -18.721 1.00 95.19 194 SER A N 1
ATOM 1519 C CA . SER A 1 194 ? 2.812 -2.416 -18.854 1.00 95.19 194 SER A CA 1
ATOM 1520 C C . SER A 1 194 ? 3.350 -3.525 -17.941 1.00 95.19 194 SER A C 1
ATOM 1522 O O . SER A 1 194 ? 4.205 -4.302 -18.364 1.00 95.19 194 SER A O 1
ATOM 1524 N N . VAL A 1 195 ? 2.812 -3.655 -16.723 1.00 94.12 195 VAL A N 1
ATOM 1525 C CA . VAL A 1 195 ? 3.185 -4.717 -15.775 1.00 94.12 195 VAL A CA 1
ATOM 1526 C C . VAL A 1 195 ? 2.638 -6.077 -16.230 1.00 94.12 195 VAL A C 1
ATOM 1528 O O . VAL A 1 195 ? 3.364 -7.069 -16.179 1.00 94.12 195 VAL A O 1
ATOM 1531 N N . LEU A 1 196 ? 1.413 -6.138 -16.771 1.00 92.75 196 LEU A N 1
ATOM 1532 C CA . LEU A 1 196 ? 0.865 -7.371 -17.361 1.00 92.75 196 LEU A CA 1
ATOM 1533 C C . LEU A 1 196 ? 1.689 -7.843 -18.564 1.00 92.75 196 LEU A C 1
ATOM 1535 O O . LEU A 1 196 ? 1.949 -9.038 -18.713 1.00 92.75 196 LEU A O 1
ATOM 1539 N N . ASN A 1 197 ? 2.154 -6.914 -19.400 1.00 91.25 197 ASN A N 1
ATOM 1540 C CA . ASN A 1 197 ? 3.000 -7.238 -20.547 1.00 91.25 197 ASN A CA 1
ATOM 1541 C C . ASN A 1 197 ? 4.348 -7.852 -20.126 1.00 91.25 197 ASN A C 1
ATOM 1543 O O . ASN A 1 197 ? 4.880 -8.687 -20.859 1.00 91.25 197 ASN A O 1
ATOM 1547 N N . GLN A 1 198 ? 4.867 -7.534 -18.932 1.00 86.31 198 GLN A N 1
ATOM 1548 C CA . GLN A 1 198 ? 6.050 -8.218 -18.391 1.00 86.31 198 GLN A CA 1
ATOM 1549 C C . GLN A 1 198 ? 5.792 -9.708 -18.142 1.00 86.31 198 GLN A C 1
ATOM 1551 O O . GLN A 1 198 ? 6.651 -10.527 -18.458 1.00 86.31 198 GLN A O 1
ATOM 1556 N N . MET A 1 199 ? 4.599 -10.085 -17.665 1.00 82.00 199 MET A N 1
ATOM 1557 C CA . MET A 1 199 ? 4.240 -11.500 -17.484 1.00 82.00 199 MET A CA 1
ATOM 1558 C C . MET A 1 199 ? 4.203 -12.259 -18.811 1.00 82.00 199 MET A C 1
ATOM 1560 O O . MET A 1 199 ? 4.617 -13.413 -18.872 1.00 82.00 199 MET A O 1
ATOM 1564 N N . ARG A 1 200 ? 3.703 -11.618 -19.876 1.00 73.62 200 ARG A N 1
ATOM 1565 C CA . ARG A 1 200 ? 3.623 -12.231 -21.207 1.00 73.62 200 ARG A CA 1
ATOM 1566 C C . ARG A 1 200 ? 5.012 -12.531 -21.766 1.00 73.62 200 ARG A C 1
ATOM 1568 O O . ARG A 1 200 ? 5.238 -13.632 -22.251 1.00 73.62 200 ARG A O 1
ATOM 1575 N N . MET A 1 201 ? 5.940 -11.583 -21.639 1.00 69.06 201 MET A N 1
ATOM 1576 C CA . MET A 1 201 ? 7.323 -11.778 -22.083 1.00 69.06 201 MET A CA 1
ATOM 1577 C C . MET A 1 201 ? 8.010 -12.940 -21.354 1.00 69.06 201 MET A C 1
ATOM 1579 O O . MET A 1 201 ? 8.815 -13.634 -21.960 1.00 69.06 201 MET A O 1
ATOM 1583 N N . GLU A 1 202 ? 7.680 -13.186 -20.083 1.00 67.62 202 GLU A N 1
ATOM 1584 C CA . GLU A 1 202 ? 8.215 -14.326 -19.326 1.00 67.62 202 GLU A CA 1
ATOM 1585 C C . GLU A 1 202 ? 7.579 -15.675 -19.707 1.00 67.62 202 GLU A C 1
ATOM 1587 O O . GLU A 1 202 ? 8.219 -16.704 -19.520 1.00 67.62 202 GLU A O 1
ATOM 1592 N N . ALA A 1 203 ? 6.347 -15.690 -20.228 1.00 63.91 203 ALA A N 1
ATOM 1593 C CA . ALA A 1 203 ? 5.675 -16.911 -20.684 1.00 63.91 203 ALA A CA 1
ATOM 1594 C C . ALA A 1 203 ? 6.118 -17.360 -22.090 1.00 63.91 203 ALA A C 1
ATOM 1596 O O . ALA A 1 203 ? 6.025 -18.545 -22.405 1.00 63.91 203 ALA A O 1
ATOM 1597 N N . ASP A 1 204 ? 6.574 -16.414 -22.916 1.00 57.72 204 ASP A N 1
ATOM 1598 C CA . ASP A 1 204 ? 7.038 -16.647 -24.290 1.00 57.72 204 ASP A CA 1
ATOM 1599 C C . ASP A 1 204 ? 8.549 -17.006 -24.372 1.00 57.72 204 ASP A C 1
ATOM 1601 O O . ASP A 1 204 ? 9.044 -17.288 -25.467 1.00 57.72 204 ASP A O 1
ATOM 1605 N N . MET A 1 205 ? 9.283 -16.992 -23.245 1.00 54.19 205 MET A N 1
ATOM 1606 C CA . MET A 1 205 ? 10.705 -17.386 -23.120 1.00 54.19 205 MET A CA 1
ATOM 1607 C C . MET A 1 205 ? 10.882 -18.843 -22.683 1.00 54.19 205 MET A C 1
ATOM 1609 O O . MET A 1 205 ? 11.831 -19.483 -23.193 1.00 54.19 205 MET A O 1
#

Sequence (205 aa):
DLPTAFYSVLGASLFLIGNLIGRTPTLALSGEPTFPTPYWLAALDAFETGVNLPRLTSSKCDFDIPEDWDMAITWGRTLVALAHELISPTSEADPNFNWPPSSPMAMIASIRPPSPRPVRLSSVTPNDLMELAMDQFSRGILNMPHFQQYVLIRHVPTFSRARYLYAISTEVLQLAECMPTSAQRRTWAMWADSVLNQMRMEADM

Solvent-accessible surface area (backbone atoms only — not comparable to full-atom values): 11690 Å² total; per-residue (Å²): 109,74,70,40,51,51,21,36,53,50,14,49,50,28,37,51,49,14,58,47,22,62,75,40,39,87,73,38,56,94,72,48,68,52,51,25,64,68,32,34,54,51,12,50,54,29,43,55,51,30,73,67,52,84,74,81,82,60,95,72,75,88,62,84,76,74,70,64,20,66,45,27,36,50,50,15,52,42,31,48,54,51,25,44,38,73,74,56,64,89,59,90,73,63,92,80,72,67,64,38,84,88,40,72,63,26,55,54,60,71,70,50,73,82,66,95,71,68,85,56,70,92,80,57,50,49,64,59,33,45,54,54,16,49,56,26,35,52,54,9,63,71,56,43,78,55,78,87,73,52,77,81,59,87,83,75,86,84,90,49,59,58,60,53,41,49,51,53,23,50,54,43,34,62,44,17,74,66,42,94,45,73,68,57,20,51,53,38,38,53,52,21,49,55,45,48,51,52,47,52,59,65,72,77,106

Organism: NCBI:txid1128425

pLDDT: mean 82.98, std 15.33, range [43.31, 98.12]